Protein AF-A0A8H8M3X9-F1 (afdb_monomer)

Nearest PDB structures (foldseek):
  4wzr-assembly1_A  TM=5.592E-01  e=2.495E-07  Homo sapiens
  4wzw-assembly1_A  TM=5.600E-01  e=4.815E-07  Homo sapiens
  4wzr-assembly2_B  TM=5.381E-01  e=5.257E-07  Homo sapiens

Sequence (227 aa):
MCADEEAQLVLFTIFDVVDDTKLVGKSLVTDITALAPKFARTLARRVLLYLLTPRSPRHFTPALLRNIAQTDFAQGTTSKKDVDIRRSELRGVASPGMIKAVEDDAEGLVRDRGGSMFVGEVMLFADGVTLIQGGHFNQQTKQIERVEGAPKNVTTAFMGAAGKDNLIAMAMGDEGFLVAEIVGRLKEEGNEAGLKEVKGWFGKDVRTKLKTEGKKGSAVLLERLGA

pLDDT: mean 86.13, std 11.25, range [53.34, 98.38]

Secondary structure (DSSP, 8-state):
-TTSHHHHHHHHHHHHH-S-HHHHIIIIIHHHHHTHHHHTTSTTHHHHHHHHSTT-TTTS-HHHHHHHHTTGGGBTTTB-S-HHHHHHHHHHHHHHHHHHHHHHTHHHHHHSTTHHHHHHHHHHH-S-THHHHTEEEETTTTEEEEPTT--TTHHHHHHHHHHHHHHHHHHHTTTHHHHHHHHHHHHHTT-HHHHHHHHHHS-HHHHHHHHHH--TTHHHHHHHHT-

Radius of gyration: 18.73 Å; Cα contacts (8 Å, |Δi|>4): 292; chains: 1; bounding box: 50×39×52 Å

Solvent-accessible surface area (backbone atoms only — not comparable to full-atom values): 12234 Å² total; per-residue (Å²): 86,64,79,36,79,72,46,35,52,57,52,54,49,48,67,72,44,54,64,61,45,68,58,45,28,66,74,43,38,47,63,55,22,73,41,26,69,66,26,29,62,45,79,23,26,58,60,60,44,41,49,56,52,60,88,39,74,90,82,41,53,75,69,56,48,53,60,63,53,70,60,55,78,39,57,77,68,82,15,72,60,55,67,67,59,48,44,51,57,39,20,51,54,32,17,61,37,44,50,48,33,40,72,77,39,45,69,68,26,58,72,30,86,46,14,29,55,46,50,55,46,47,75,73,52,39,56,54,53,32,72,49,60,33,20,50,76,37,82,89,79,72,42,67,52,66,47,90,84,49,68,93,53,44,48,59,53,47,48,68,71,57,35,64,69,51,50,51,50,35,28,44,31,79,44,4,49,48,53,22,32,38,51,48,40,29,59,75,72,66,36,60,66,59,42,53,52,56,50,63,65,55,39,71,69,55,50,52,45,33,73,77,66,29,39,5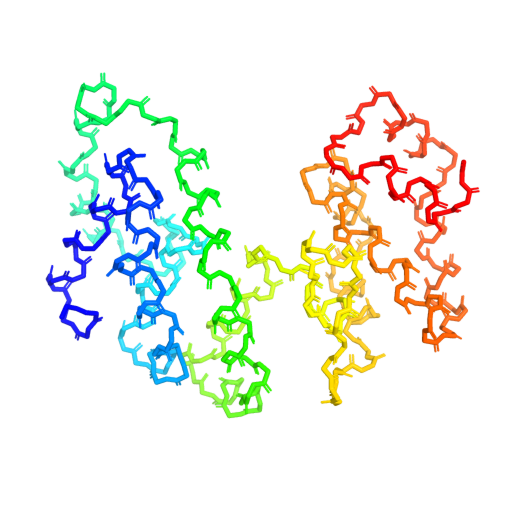3,35,19,70,58,24,36,55,62,72,72,104

Foldseek 3Di:
DLQDPVVVLVLLLCLQAPQPLVCCLVPPLLVLLLCLLVCQQHSSVLSLLCLFPNLPCVRAPPVRSVSSCVNVVSDPPVRDDDRVVSSVSSLQSNLVSLVVSCVVPVPVQCPRPRSVVSVVSSLPGRPPLCLLQQADQDPVVRDGDHDPPRDLCSLVVVCVVCDLPNLLVCCQDQNVQSSLSSLVSCVVSVVVVSNVVSLVSCDPVSLVCLVPRRDHNSVSSNVSSVD

Mean predicted aligned error: 10.77 Å

Structure (mmCIF, N/CA/C/O backbone):
data_AF-A0A8H8M3X9-F1
#
_entry.id   AF-A0A8H8M3X9-F1
#
loop_
_atom_site.group_PDB
_atom_site.id
_atom_site.type_symbol
_atom_site.label_atom_id
_atom_site.label_alt_id
_atom_site.label_comp_id
_atom_site.label_asym_id
_atom_site.label_entity_id
_atom_site.label_seq_id
_atom_site.pdbx_PDB_ins_code
_atom_site.Cartn_x
_atom_site.Cartn_y
_atom_site.Cartn_z
_atom_site.occupancy
_atom_site.B_iso_or_equiv
_atom_site.auth_seq_id
_atom_site.auth_comp_id
_atom_site.auth_asym_id
_atom_site.auth_atom_id
_atom_site.pdbx_PDB_model_num
ATOM 1 N N . MET A 1 1 ? 5.376 -0.413 -21.066 1.00 89.25 1 MET A N 1
ATOM 2 C CA . MET A 1 1 ? 6.101 -0.898 -19.871 1.00 89.25 1 MET A CA 1
ATOM 3 C C . MET A 1 1 ? 5.200 -1.723 -18.965 1.00 89.25 1 MET A C 1
ATOM 5 O O . MET A 1 1 ? 5.422 -2.914 -18.880 1.00 89.25 1 MET A O 1
ATOM 9 N N . CYS A 1 2 ? 4.142 -1.168 -18.361 1.00 95.12 2 CYS A N 1
ATOM 10 C CA . CYS A 1 2 ? 3.350 -1.913 -17.368 1.00 95.12 2 CYS A CA 1
ATOM 11 C C . CYS A 1 2 ? 2.682 -3.201 -17.879 1.00 95.12 2 CYS A C 1
ATOM 13 O O . CYS A 1 2 ? 2.456 -4.100 -17.086 1.00 95.12 2 CYS A O 1
ATOM 15 N N . ALA A 1 3 ? 2.349 -3.308 -19.166 1.00 93.06 3 ALA A N 1
ATOM 16 C CA . ALA A 1 3 ? 1.686 -4.488 -19.732 1.00 93.06 3 ALA A CA 1
ATOM 17 C C . ALA A 1 3 ? 2.648 -5.538 -20.326 1.00 93.06 3 ALA A C 1
ATOM 19 O O . ALA A 1 3 ? 2.177 -6.559 -20.815 1.00 93.06 3 ALA A O 1
ATOM 20 N N . ASP A 1 4 ? 3.958 -5.288 -20.299 1.00 96.62 4 ASP A N 1
ATOM 21 C CA . ASP A 1 4 ? 4.984 -6.138 -20.912 1.00 96.62 4 ASP A CA 1
ATOM 22 C C . ASP A 1 4 ? 5.855 -6.771 -19.817 1.00 96.62 4 ASP A C 1
ATOM 24 O O . ASP A 1 4 ? 6.343 -6.054 -18.946 1.00 96.62 4 ASP A O 1
ATOM 28 N N . GLU A 1 5 ? 6.003 -8.100 -19.815 1.00 92.38 5 GLU A N 1
ATOM 29 C CA . GLU A 1 5 ? 6.628 -8.832 -18.698 1.00 92.38 5 GLU A CA 1
ATOM 30 C C . GLU A 1 5 ? 8.085 -8.438 -18.449 1.00 92.38 5 GLU A C 1
ATOM 32 O O . GLU A 1 5 ? 8.479 -8.264 -17.296 1.00 92.38 5 GLU A O 1
ATOM 37 N N . GLU A 1 6 ? 8.864 -8.236 -19.507 1.00 93.06 6 GLU A N 1
ATOM 38 C CA . GLU A 1 6 ? 10.280 -7.890 -19.385 1.00 93.06 6 GLU A CA 1
ATOM 39 C C . GLU A 1 6 ? 10.445 -6.410 -19.032 1.00 93.06 6 GLU A C 1
ATOM 41 O O . GLU A 1 6 ? 11.239 -6.043 -18.165 1.00 93.06 6 GLU A O 1
ATOM 46 N N . ALA A 1 7 ? 9.629 -5.530 -19.617 1.00 96.00 7 ALA A N 1
ATOM 47 C CA . ALA A 1 7 ? 9.653 -4.112 -19.275 1.00 96.00 7 ALA A CA 1
ATOM 48 C C . ALA A 1 7 ? 9.175 -3.833 -17.838 1.00 96.00 7 ALA A C 1
ATOM 50 O O . ALA A 1 7 ? 9.537 -2.799 -17.269 1.00 96.00 7 ALA A O 1
ATOM 51 N N . GLN A 1 8 ? 8.381 -4.723 -17.232 1.00 97.19 8 GLN A N 1
ATOM 52 C CA . GLN A 1 8 ? 8.032 -4.635 -15.810 1.00 97.19 8 GLN A CA 1
ATOM 53 C C . GLN A 1 8 ? 9.266 -4.763 -14.907 1.00 97.19 8 GLN A C 1
ATOM 55 O O . GLN A 1 8 ? 9.316 -4.079 -13.887 1.00 97.19 8 GLN A O 1
ATOM 60 N N . LEU A 1 9 ? 10.279 -5.554 -15.285 1.00 96.62 9 LEU A N 1
ATOM 61 C CA . LEU A 1 9 ? 11.519 -5.680 -14.507 1.00 96.62 9 LEU A CA 1
ATOM 62 C C . LEU A 1 9 ? 12.224 -4.333 -14.353 1.00 96.62 9 LEU A C 1
ATOM 64 O O . LEU A 1 9 ? 12.674 -4.003 -13.261 1.00 96.62 9 LEU A O 1
ATOM 68 N N . VAL A 1 10 ? 12.232 -3.514 -15.409 1.00 96.94 10 VAL A N 1
ATOM 69 C CA . VAL A 1 10 ? 12.795 -2.157 -15.360 1.00 96.94 10 VAL A CA 1
ATOM 70 C C . VAL A 1 10 ? 12.066 -1.301 -14.322 1.00 96.94 10 VAL A C 1
ATOM 72 O O . VAL A 1 10 ? 12.707 -0.585 -13.555 1.00 96.94 10 VAL A O 1
ATOM 75 N N . LEU A 1 11 ? 10.734 -1.396 -14.255 1.00 97.94 11 LEU A N 1
ATOM 76 C CA . LEU A 1 11 ? 9.944 -0.675 -13.252 1.00 97.94 11 LEU A CA 1
ATOM 77 C C . LEU A 1 11 ? 10.246 -1.175 -11.835 1.00 97.94 11 LEU A C 1
ATOM 79 O O . LEU A 1 11 ? 10.442 -0.357 -10.940 1.00 97.94 11 LEU A O 1
ATOM 83 N N . PHE A 1 12 ? 10.335 -2.492 -11.630 1.00 97.94 12 PHE A N 1
ATOM 84 C CA . PHE A 1 12 ? 10.672 -3.072 -10.326 1.00 97.94 12 PHE A CA 1
ATOM 85 C C . PHE A 1 12 ? 12.058 -2.634 -9.855 1.00 97.94 12 PHE A C 1
ATOM 87 O O . PHE A 1 12 ? 12.200 -2.198 -8.715 1.00 97.94 12 PHE A O 1
ATOM 94 N N . THR A 1 13 ? 13.052 -2.649 -10.746 1.00 96.94 13 THR A N 1
ATOM 95 C CA . THR A 1 13 ? 14.390 -2.132 -10.449 1.00 96.94 13 THR A CA 1
ATOM 96 C C . THR A 1 13 ? 14.335 -0.658 -10.071 1.00 96.94 13 THR A C 1
ATOM 98 O O . THR A 1 13 ? 14.906 -0.290 -9.050 1.00 96.94 13 THR A O 1
ATOM 101 N N . ILE A 1 14 ? 13.621 0.188 -10.825 1.00 97.62 14 ILE A N 1
ATOM 102 C CA . ILE A 1 14 ? 13.472 1.614 -10.488 1.00 97.62 14 ILE A CA 1
ATOM 103 C C . ILE A 1 14 ? 12.904 1.783 -9.074 1.00 97.62 14 ILE A C 1
ATOM 105 O O . ILE A 1 14 ? 13.451 2.557 -8.288 1.00 97.62 14 ILE A O 1
ATOM 109 N N . PHE A 1 15 ? 11.848 1.040 -8.737 1.00 97.88 15 PHE A N 1
ATOM 110 C CA . PHE A 1 15 ? 11.232 1.093 -7.410 1.00 97.88 15 PHE A CA 1
ATOM 111 C C . PHE A 1 15 ? 12.161 0.598 -6.299 1.00 97.88 15 PHE A C 1
ATOM 113 O O . PHE A 1 15 ? 12.071 1.093 -5.178 1.00 97.88 15 PHE A O 1
ATOM 120 N N . ASP A 1 16 ? 13.063 -0.338 -6.596 1.00 96.50 16 ASP A N 1
ATOM 121 C CA . ASP A 1 16 ? 13.987 -0.895 -5.613 1.00 96.50 16 ASP A CA 1
ATOM 122 C C . ASP A 1 16 ? 15.255 -0.068 -5.415 1.00 96.50 16 ASP A C 1
ATOM 124 O O . ASP A 1 16 ? 15.783 -0.077 -4.305 1.00 96.50 16 ASP A O 1
ATOM 128 N N . VAL A 1 17 ? 15.763 0.620 -6.446 1.00 96.25 17 VAL A N 1
ATOM 129 C CA . VAL A 1 17 ? 17.124 1.192 -6.409 1.00 96.25 17 VAL A CA 1
ATOM 130 C C . VAL A 1 17 ? 17.184 2.716 -6.477 1.00 96.25 17 VAL A C 1
ATOM 132 O O . VAL A 1 17 ? 18.196 3.293 -6.078 1.00 96.25 17 VAL A O 1
ATOM 135 N N . VAL A 1 18 ? 16.143 3.405 -6.949 1.00 96.88 18 VAL A N 1
ATOM 136 C CA . VAL A 1 18 ? 16.194 4.869 -7.089 1.00 96.88 18 VAL A CA 1
ATOM 137 C C . VAL A 1 18 ? 15.901 5.549 -5.751 1.00 96.88 18 VAL A C 1
ATOM 139 O O . VAL A 1 18 ? 14.851 5.350 -5.144 1.00 96.88 18 VAL A O 1
ATOM 142 N N . ASP A 1 19 ? 16.835 6.379 -5.281 1.00 96.25 19 ASP A N 1
ATOM 143 C CA . ASP A 1 19 ? 16.700 7.090 -4.003 1.00 96.25 19 ASP A CA 1
ATOM 144 C C . ASP A 1 19 ? 15.759 8.303 -4.083 1.00 96.25 19 ASP A C 1
ATOM 146 O O . ASP A 1 19 ? 15.091 8.630 -3.097 1.00 96.25 19 ASP A O 1
ATOM 150 N N . ASP A 1 20 ? 15.667 8.961 -5.243 1.00 97.19 20 ASP A N 1
ATOM 151 C CA . ASP A 1 20 ? 14.741 10.078 -5.476 1.00 97.19 20 ASP A CA 1
ATOM 152 C C . ASP A 1 20 ? 13.314 9.576 -5.746 1.00 97.19 20 ASP A C 1
ATOM 154 O O . ASP A 1 20 ? 12.769 9.616 -6.850 1.00 97.19 20 ASP A O 1
ATOM 158 N N . THR A 1 21 ? 12.701 9.075 -4.682 1.00 96.94 21 THR A N 1
ATOM 159 C CA . THR A 1 21 ? 11.314 8.599 -4.642 1.00 96.94 21 THR A CA 1
ATOM 160 C C . THR A 1 21 ? 10.294 9.697 -4.915 1.00 96.94 21 THR A C 1
ATOM 162 O O . THR A 1 21 ? 9.195 9.390 -5.369 1.00 96.94 21 THR A O 1
ATOM 165 N N . LYS A 1 22 ? 10.627 10.975 -4.689 1.00 96.50 22 LYS A N 1
ATOM 166 C CA . LYS A 1 22 ? 9.739 12.096 -5.029 1.00 96.50 22 LYS A CA 1
ATOM 167 C C . LYS A 1 22 ? 9.635 12.246 -6.538 1.00 96.50 22 LYS A C 1
ATOM 169 O O . LYS A 1 22 ? 8.526 12.377 -7.058 1.00 96.50 22 LYS A O 1
ATOM 174 N N . LEU A 1 23 ? 10.771 12.190 -7.235 1.00 97.25 23 LEU A N 1
ATOM 175 C CA . LEU A 1 23 ? 10.793 12.196 -8.691 1.00 97.25 23 LEU A CA 1
ATOM 176 C C . LEU A 1 23 ? 10.066 10.970 -9.245 1.00 97.25 23 LEU A C 1
ATOM 178 O O . LEU A 1 23 ? 9.136 11.146 -10.024 1.00 97.25 23 LEU A O 1
ATOM 182 N N . VAL A 1 24 ? 10.422 9.760 -8.792 1.00 98.38 24 VAL A N 1
ATOM 183 C CA . VAL A 1 24 ? 9.777 8.500 -9.222 1.00 98.38 24 VAL A CA 1
ATOM 184 C C . VAL A 1 24 ? 8.269 8.523 -8.958 1.00 98.38 24 VAL A C 1
ATOM 186 O O . VAL A 1 24 ? 7.473 8.144 -9.817 1.00 98.38 24 VAL A O 1
ATOM 189 N N . GLY A 1 25 ? 7.861 9.007 -7.786 1.00 97.06 25 GLY A N 1
ATOM 190 C CA . GLY A 1 25 ? 6.462 9.150 -7.404 1.00 97.06 25 GLY A CA 1
ATOM 191 C C . GLY A 1 25 ? 5.682 10.041 -8.374 1.00 97.06 25 GLY A C 1
ATOM 192 O O . GLY A 1 25 ? 4.610 9.673 -8.863 1.00 97.06 25 GLY A O 1
ATOM 193 N N . LYS A 1 26 ? 6.251 11.205 -8.696 1.00 95.31 26 LYS A N 1
ATOM 194 C CA . LYS A 1 26 ? 5.627 12.186 -9.586 1.00 95.31 26 LYS A CA 1
ATOM 195 C C . LYS A 1 26 ? 5.615 11.745 -11.051 1.00 95.31 26 LYS A C 1
ATOM 197 O O . LYS A 1 26 ? 4.619 11.980 -11.721 1.00 95.31 26 LYS A O 1
ATOM 202 N N . SER A 1 27 ? 6.703 11.161 -11.553 1.00 95.62 27 SER A N 1
ATOM 203 C CA . SER A 1 27 ? 6.878 10.885 -12.988 1.00 95.62 27 SER A CA 1
ATOM 204 C C . SER A 1 27 ? 6.399 9.508 -13.435 1.00 95.62 27 SER A C 1
ATOM 206 O O . SER A 1 27 ? 6.186 9.313 -14.626 1.00 95.62 27 SER A O 1
ATOM 208 N N . LEU A 1 28 ? 6.276 8.547 -12.515 1.00 97.81 28 LEU A N 1
ATOM 209 C CA . LEU A 1 28 ? 5.902 7.172 -12.848 1.00 97.81 28 LEU A CA 1
ATOM 210 C C . LEU A 1 28 ? 4.710 6.698 -12.025 1.00 97.81 28 LEU A C 1
ATOM 212 O O . LEU A 1 28 ? 3.716 6.253 -12.591 1.00 97.81 28 LEU A O 1
ATOM 216 N N . VAL A 1 29 ? 4.790 6.779 -10.693 1.00 98.19 29 VAL A N 1
ATOM 217 C CA . VAL A 1 29 ? 3.781 6.150 -9.822 1.00 98.19 29 VAL A CA 1
ATOM 218 C C . VAL A 1 29 ? 2.401 6.767 -10.033 1.00 98.19 29 VAL A C 1
ATOM 220 O O . VAL A 1 29 ? 1.437 6.022 -10.180 1.00 98.19 29 VAL A O 1
ATOM 223 N N . THR A 1 30 ? 2.310 8.096 -10.117 1.00 95.88 30 THR A N 1
ATOM 224 C CA . THR A 1 30 ? 1.040 8.805 -10.366 1.00 95.88 30 THR A CA 1
ATOM 225 C C . THR A 1 30 ? 0.366 8.342 -11.664 1.00 95.88 30 THR A C 1
ATOM 227 O O . THR A 1 30 ? -0.822 8.020 -11.666 1.00 95.88 30 THR A O 1
ATOM 230 N N . ASP A 1 31 ? 1.126 8.231 -12.755 1.00 96.88 31 ASP A N 1
ATOM 231 C CA . ASP A 1 31 ? 0.598 7.815 -14.060 1.00 96.88 31 ASP A CA 1
ATOM 232 C C . ASP A 1 31 ? 0.199 6.332 -14.067 1.00 96.88 31 ASP A C 1
ATOM 234 O O . ASP A 1 31 ? -0.811 5.942 -14.658 1.00 96.88 31 ASP A O 1
ATOM 238 N N . ILE A 1 32 ? 0.971 5.489 -13.373 1.00 97.88 32 ILE A N 1
ATOM 239 C CA . ILE A 1 32 ? 0.672 4.062 -13.219 1.00 97.88 32 ILE A CA 1
ATOM 240 C C . ILE A 1 32 ? -0.642 3.868 -12.457 1.00 97.88 32 ILE A C 1
ATOM 242 O O . ILE A 1 32 ? -1.473 3.058 -12.877 1.00 97.88 32 ILE A O 1
ATOM 246 N N . THR A 1 33 ? -0.847 4.583 -11.349 1.00 96.31 33 THR A N 1
ATOM 247 C CA . THR A 1 33 ? -2.035 4.400 -10.503 1.00 96.31 33 THR A CA 1
ATOM 248 C C . THR A 1 33 ? -3.278 5.071 -11.065 1.00 96.31 33 THR A C 1
ATOM 250 O O . THR A 1 33 ? -4.370 4.549 -10.856 1.00 96.31 33 THR A O 1
AT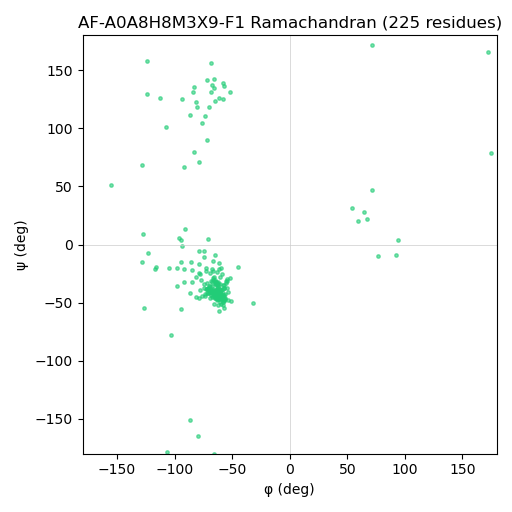OM 253 N N . ALA A 1 34 ? -3.142 6.112 -11.891 1.00 95.38 34 ALA A N 1
ATOM 254 C CA . ALA A 1 34 ? -4.247 6.636 -12.696 1.00 95.38 34 ALA A CA 1
ATOM 255 C C . ALA A 1 34 ? -4.843 5.579 -13.652 1.00 95.38 34 ALA A C 1
ATOM 257 O O . ALA A 1 34 ? -6.018 5.642 -14.009 1.00 95.38 34 ALA A O 1
ATOM 258 N N . LEU A 1 35 ? -4.053 4.570 -14.041 1.00 96.25 35 LEU A N 1
ATOM 259 C CA . LEU A 1 35 ? -4.480 3.454 -14.891 1.00 96.25 35 LEU A CA 1
ATOM 260 C C . LEU A 1 35 ? -4.886 2.200 -14.098 1.00 96.25 35 LEU A C 1
ATOM 262 O O . LEU A 1 35 ? -5.190 1.165 -14.705 1.00 96.25 35 LEU A O 1
ATOM 266 N N . ALA A 1 36 ? -4.934 2.269 -12.764 1.00 95.12 36 ALA A N 1
ATOM 267 C CA . ALA A 1 36 ? -5.273 1.137 -11.904 1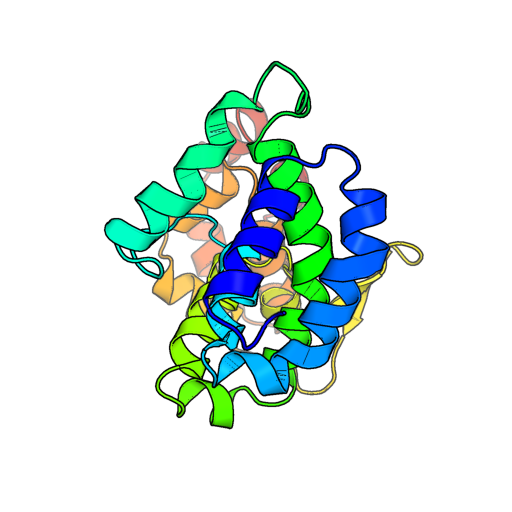.00 95.12 36 ALA A CA 1
ATOM 268 C C . ALA A 1 36 ? -6.605 0.441 -12.260 1.00 95.12 36 ALA A C 1
ATOM 270 O O . ALA A 1 36 ? -6.586 -0.792 -12.323 1.00 95.12 36 ALA A O 1
ATOM 271 N N . PRO A 1 37 ? -7.712 1.140 -12.613 1.00 89.81 37 PRO A N 1
ATOM 272 C CA . PRO A 1 37 ? -8.971 0.475 -12.982 1.00 89.81 37 PRO A CA 1
ATOM 273 C C . PRO A 1 37 ? -8.823 -0.502 -14.161 1.00 89.81 37 PRO A C 1
ATOM 275 O O . PRO A 1 37 ? -9.446 -1.568 -14.205 1.00 89.81 37 PRO A O 1
ATOM 278 N N . LYS A 1 38 ? -7.941 -0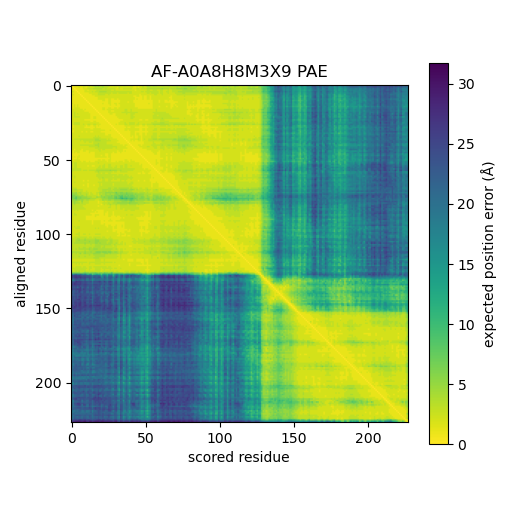.166 -15.111 1.00 92.69 38 LYS A N 1
ATOM 279 C CA . LYS A 1 38 ? -7.608 -1.010 -16.264 1.00 92.69 38 LYS A CA 1
ATOM 280 C C . LYS A 1 38 ? -6.593 -2.088 -15.892 1.00 92.69 38 LYS A C 1
ATOM 282 O O . LYS A 1 38 ? -6.732 -3.247 -16.282 1.00 92.69 38 LYS A O 1
ATOM 287 N N . PHE A 1 39 ? -5.543 -1.717 -15.167 1.00 96.38 39 PHE A N 1
ATOM 288 C CA . PHE A 1 39 ? -4.422 -2.610 -14.883 1.00 96.38 39 PHE A CA 1
ATOM 289 C C . PHE A 1 39 ? -4.771 -3.715 -13.893 1.00 96.38 39 PHE A C 1
ATOM 291 O O . PHE A 1 39 ? -4.292 -4.834 -14.082 1.00 96.38 39 PHE A O 1
ATOM 298 N N . ALA A 1 40 ? -5.655 -3.450 -12.929 1.00 95.62 40 ALA A N 1
ATOM 299 C CA . ALA A 1 40 ? -6.058 -4.383 -11.879 1.00 95.62 40 ALA A CA 1
ATOM 300 C C . ALA A 1 40 ? -6.523 -5.752 -12.400 1.00 95.62 40 ALA A C 1
ATOM 302 O O . ALA A 1 40 ? -6.328 -6.754 -11.717 1.00 95.62 40 ALA A O 1
ATOM 303 N N . ARG A 1 41 ? -7.071 -5.818 -13.622 1.00 94.00 41 ARG A N 1
ATOM 304 C CA . ARG A 1 41 ? -7.599 -7.043 -14.258 1.00 94.00 41 ARG A CA 1
ATOM 305 C C . ARG A 1 41 ? -6.603 -7.760 -15.163 1.00 94.00 41 ARG A C 1
ATOM 307 O O . ARG A 1 41 ? -6.761 -8.938 -15.459 1.00 94.00 41 ARG A O 1
ATOM 314 N N . THR A 1 42 ? -5.515 -7.101 -15.538 1.00 95.25 42 THR A N 1
ATOM 315 C CA . THR A 1 42 ? -4.549 -7.620 -16.517 1.00 95.25 42 THR A CA 1
ATOM 316 C C . THR A 1 42 ? -3.244 -8.064 -15.858 1.00 95.25 42 THR A C 1
ATOM 318 O O . THR A 1 42 ? -3.062 -7.959 -14.647 1.00 95.25 42 THR A O 1
ATOM 321 N N . LEU A 1 43 ? -2.290 -8.525 -16.664 1.00 92.56 43 LEU A N 1
ATOM 322 C CA . LEU A 1 43 ? -0.913 -8.766 -16.232 1.00 92.56 43 LEU A CA 1
ATOM 323 C C . LEU A 1 43 ? -0.263 -7.530 -15.577 1.00 92.56 43 LEU A C 1
ATOM 325 O O . LEU A 1 43 ? 0.548 -7.669 -14.660 1.00 92.56 43 LEU A O 1
ATOM 329 N N . ALA A 1 44 ? -0.656 -6.323 -16.003 1.00 96.69 44 ALA A N 1
ATOM 330 C CA . ALA A 1 44 ? -0.134 -5.068 -15.469 1.00 96.69 44 ALA A CA 1
ATOM 331 C C . ALA A 1 44 ? -0.420 -4.870 -13.974 1.00 96.69 44 ALA A C 1
ATOM 333 O O . ALA A 1 44 ? 0.271 -4.079 -13.328 1.00 96.69 44 ALA A O 1
ATOM 334 N N . ARG A 1 45 ? -1.358 -5.635 -13.387 1.00 96.38 45 ARG A N 1
ATOM 335 C CA . ARG A 1 45 ? -1.594 -5.638 -11.937 1.00 96.38 45 ARG A CA 1
ATOM 336 C C . ARG A 1 45 ? -0.317 -5.929 -11.150 1.00 96.38 45 ARG A C 1
ATOM 338 O O . ARG A 1 45 ? -0.183 -5.410 -10.053 1.00 96.38 45 ARG A O 1
ATOM 345 N N . ARG A 1 46 ? 0.635 -6.702 -11.695 1.00 96.56 46 ARG A N 1
ATOM 346 C CA . ARG A 1 46 ? 1.922 -6.985 -11.032 1.00 96.56 46 ARG A CA 1
ATOM 347 C C . ARG A 1 46 ? 2.663 -5.704 -10.638 1.00 96.56 46 ARG A C 1
ATOM 349 O O . ARG A 1 46 ? 3.233 -5.660 -9.558 1.00 96.56 46 ARG A O 1
ATOM 356 N N . VAL A 1 47 ? 2.596 -4.654 -11.461 1.00 98.19 47 VAL A N 1
ATOM 357 C CA . VAL A 1 47 ? 3.200 -3.343 -11.158 1.00 98.19 47 VAL A CA 1
ATOM 358 C C . VAL A 1 47 ? 2.495 -2.657 -9.996 1.00 98.19 47 VAL A C 1
ATOM 360 O O . VAL A 1 47 ? 3.161 -2.130 -9.110 1.00 98.19 47 VAL A O 1
ATOM 363 N N . LEU A 1 48 ? 1.161 -2.720 -9.958 1.00 97.81 48 LEU A N 1
ATOM 364 C CA . LEU A 1 48 ? 0.382 -2.191 -8.839 1.00 97.81 48 LEU A CA 1
ATOM 365 C C . LEU A 1 48 ? 0.713 -2.942 -7.541 1.00 97.81 48 LEU A C 1
ATOM 367 O O . LEU A 1 48 ? 1.000 -2.329 -6.519 1.00 97.81 48 LEU A O 1
ATOM 371 N N . LEU A 1 49 ? 0.742 -4.274 -7.601 1.00 96.50 49 LEU A N 1
ATOM 372 C CA . LEU A 1 49 ? 1.061 -5.122 -6.454 1.00 96.50 49 LEU A CA 1
ATOM 373 C C . LEU A 1 49 ? 2.493 -4.916 -5.964 1.00 96.50 49 LEU A C 1
ATOM 375 O O . LEU A 1 49 ? 2.724 -4.959 -4.763 1.00 96.50 49 LEU A O 1
ATOM 379 N N . TYR A 1 50 ? 3.448 -4.633 -6.852 1.00 98.19 50 TYR A N 1
ATOM 380 C CA . TYR A 1 50 ? 4.826 -4.362 -6.445 1.00 98.19 50 TYR A CA 1
ATOM 381 C C . TYR A 1 50 ? 4.957 -3.092 -5.593 1.00 98.19 50 TYR A C 1
ATOM 383 O O . TYR A 1 50 ? 5.797 -3.040 -4.702 1.00 98.19 50 TYR A O 1
ATOM 391 N N . LEU A 1 51 ? 4.119 -2.079 -5.834 1.00 97.69 51 LEU A N 1
ATOM 392 C CA . LEU A 1 51 ? 4.100 -0.846 -5.037 1.00 97.69 51 LEU A CA 1
ATOM 393 C C . LEU A 1 51 ? 3.488 -1.051 -3.636 1.00 97.69 51 LEU A C 1
ATOM 395 O O . LEU A 1 51 ? 3.791 -0.281 -2.728 1.00 97.69 51 LEU A O 1
ATOM 399 N N . LEU A 1 52 ? 2.653 -2.082 -3.451 1.00 92.25 52 LEU A N 1
ATOM 400 C CA . LEU A 1 52 ? 2.020 -2.421 -2.170 1.00 92.25 52 LEU A CA 1
ATOM 401 C C . LEU A 1 52 ? 2.828 -3.468 -1.390 1.00 92.25 52 LEU A C 1
ATOM 403 O O . LEU A 1 52 ? 3.227 -3.238 -0.250 1.00 92.25 52 LEU A O 1
ATOM 407 N N . THR A 1 53 ? 3.097 -4.611 -2.023 1.00 90.44 53 THR A N 1
ATOM 408 C CA . THR A 1 53 ? 3.779 -5.778 -1.452 1.00 90.44 53 THR A CA 1
ATOM 409 C C . THR A 1 53 ? 4.941 -6.235 -2.348 1.00 90.44 53 THR A C 1
ATOM 411 O O . THR A 1 53 ? 4.897 -7.314 -2.959 1.00 90.44 53 THR A O 1
ATOM 414 N N . PRO A 1 54 ? 6.019 -5.428 -2.440 1.00 94.69 54 PRO A N 1
ATOM 415 C CA . PRO A 1 54 ? 7.160 -5.719 -3.304 1.00 94.69 54 PRO A CA 1
ATOM 416 C C . PRO A 1 54 ? 7.764 -7.083 -2.977 1.00 94.69 54 PRO A C 1
ATOM 418 O O . PRO A 1 54 ? 7.957 -7.436 -1.813 1.00 94.69 54 PRO A O 1
ATOM 421 N N . ARG A 1 55 ? 8.086 -7.848 -4.026 1.00 94.38 55 ARG A N 1
ATOM 422 C CA . ARG A 1 55 ? 8.742 -9.168 -3.944 1.00 94.38 55 ARG A CA 1
ATOM 423 C C . ARG A 1 55 ? 7.980 -10.232 -3.137 1.00 94.38 55 ARG A C 1
ATOM 425 O O . ARG A 1 55 ? 8.565 -11.235 -2.733 1.00 94.38 55 ARG A O 1
ATOM 432 N N . SER A 1 56 ? 6.673 -10.063 -2.932 1.00 90.81 56 SER A N 1
ATOM 433 C CA . SER A 1 56 ? 5.850 -11.071 -2.261 1.00 90.81 56 SER A CA 1
ATOM 434 C C . SER A 1 56 ? 5.770 -12.370 -3.084 1.00 90.81 56 SER A C 1
ATOM 436 O O . SER A 1 56 ? 5.279 -12.345 -4.217 1.00 90.81 56 SER A O 1
ATOM 438 N N . PRO A 1 57 ? 6.148 -13.539 -2.532 1.00 87.06 57 PRO A N 1
ATOM 439 C CA . PRO A 1 57 ? 6.051 -14.817 -3.245 1.00 87.06 57 PRO A CA 1
ATOM 440 C C . PRO A 1 57 ? 4.600 -15.223 -3.549 1.00 87.06 57 PRO A C 1
ATOM 442 O O . PRO A 1 57 ? 4.368 -16.159 -4.309 1.00 87.06 57 PRO A O 1
ATOM 445 N N . ARG A 1 58 ? 3.614 -14.507 -2.985 1.00 87.31 58 ARG A N 1
ATOM 446 C CA . ARG A 1 58 ? 2.193 -14.650 -3.329 1.00 87.31 58 ARG A CA 1
ATOM 447 C C . ARG A 1 58 ? 1.891 -14.203 -4.762 1.00 87.31 58 ARG A C 1
ATOM 449 O O . ARG A 1 58 ? 0.987 -14.751 -5.384 1.00 87.31 58 ARG A O 1
ATOM 456 N N . HIS A 1 59 ? 2.653 -13.237 -5.280 1.00 90.69 59 HIS A N 1
ATOM 457 C CA . HIS A 1 59 ? 2.366 -12.558 -6.553 1.00 90.69 59 HIS A CA 1
ATOM 458 C C . HIS A 1 59 ? 3.449 -12.770 -7.610 1.00 90.69 59 HIS A C 1
ATOM 460 O O . HIS A 1 59 ? 3.187 -12.621 -8.806 1.00 90.69 59 HIS A O 1
ATOM 466 N N . PHE A 1 60 ? 4.659 -13.135 -7.181 1.00 94.44 60 PHE A N 1
ATOM 467 C CA . PHE A 1 60 ? 5.833 -13.265 -8.038 1.00 94.44 60 PHE A CA 1
ATOM 468 C C . PHE A 1 60 ? 6.432 -14.668 -7.914 1.00 94.44 60 PHE A C 1
ATOM 470 O O . PHE A 1 60 ? 6.680 -15.161 -6.815 1.00 94.44 60 PHE A O 1
ATOM 477 N N . THR A 1 61 ? 6.673 -15.324 -9.053 1.00 94.81 61 THR A N 1
ATOM 478 C CA . THR A 1 61 ? 7.239 -16.679 -9.070 1.00 94.81 61 THR A CA 1
ATOM 479 C C . THR A 1 61 ? 8.694 -16.670 -8.588 1.00 94.81 61 THR A C 1
ATOM 481 O O . THR A 1 61 ? 9.389 -15.664 -8.752 1.00 94.81 61 THR A O 1
ATOM 484 N N . PRO A 1 62 ? 9.226 -17.797 -8.081 1.00 96.69 62 PRO A N 1
ATOM 485 C CA . PRO A 1 62 ? 10.630 -17.878 -7.679 1.00 96.69 62 PRO A CA 1
ATOM 486 C C . PRO A 1 62 ? 11.619 -17.505 -8.792 1.00 96.69 62 PRO A C 1
ATOM 488 O O . PRO A 1 62 ? 12.675 -16.949 -8.512 1.00 96.69 62 PRO A O 1
ATOM 491 N N . ALA A 1 63 ? 11.290 -17.794 -10.057 1.00 96.44 63 ALA A N 1
ATOM 492 C CA . ALA A 1 63 ? 12.116 -17.398 -11.197 1.00 96.44 63 ALA A CA 1
ATOM 493 C C . ALA A 1 63 ? 12.136 -15.877 -11.388 1.00 96.44 63 ALA A C 1
ATOM 495 O O . ALA A 1 63 ? 13.208 -15.294 -11.527 1.00 96.44 63 ALA A O 1
ATOM 496 N N . LEU A 1 64 ? 10.971 -15.233 -11.310 1.00 95.56 64 LEU A N 1
ATOM 497 C CA . LEU A 1 64 ? 10.862 -13.784 -11.432 1.00 95.56 64 LEU A CA 1
ATOM 498 C C . LEU A 1 64 ? 11.552 -13.063 -10.267 1.00 95.56 64 LEU A C 1
ATOM 500 O O . LEU A 1 64 ? 12.266 -12.089 -10.480 1.00 95.56 64 LEU A O 1
ATOM 504 N N . LEU A 1 65 ? 11.413 -13.581 -9.044 1.00 97.19 65 LEU A N 1
ATOM 505 C CA . LEU A 1 65 ? 12.107 -13.050 -7.870 1.00 97.19 65 LEU A CA 1
ATOM 506 C C . LEU A 1 65 ? 13.632 -13.129 -8.007 1.00 97.19 65 LEU A C 1
ATOM 508 O O . LEU A 1 65 ? 14.318 -12.191 -7.614 1.00 97.19 65 LEU A O 1
ATOM 512 N N . ARG A 1 66 ? 14.167 -14.204 -8.604 1.00 97.19 66 ARG A N 1
ATOM 513 C CA . ARG A 1 66 ? 15.603 -14.293 -8.911 1.00 97.19 66 ARG A CA 1
ATOM 514 C C . ARG A 1 66 ? 16.045 -13.222 -9.901 1.00 97.19 66 ARG A C 1
ATOM 516 O O . ARG A 1 66 ? 17.100 -12.643 -9.684 1.00 97.19 66 ARG A O 1
ATOM 523 N N . ASN A 1 67 ? 15.252 -12.943 -10.937 1.00 95.94 67 ASN A N 1
ATOM 524 C CA . ASN A 1 67 ? 15.565 -11.881 -11.900 1.00 95.94 67 ASN A CA 1
ATOM 525 C C . ASN A 1 67 ? 15.567 -10.505 -11.224 1.00 95.94 67 ASN A C 1
ATOM 527 O O . ASN A 1 67 ? 16.510 -9.742 -11.389 1.00 95.94 67 ASN A O 1
ATOM 531 N N . ILE A 1 68 ? 14.560 -10.217 -10.397 1.00 96.00 68 ILE A N 1
ATOM 532 C CA . ILE A 1 68 ? 14.473 -8.958 -9.641 1.00 96.00 68 ILE A CA 1
ATOM 533 C C . ILE A 1 68 ? 15.677 -8.794 -8.693 1.00 96.00 68 ILE A C 1
ATOM 535 O O . ILE A 1 68 ? 16.256 -7.713 -8.600 1.00 96.00 68 ILE A O 1
ATOM 539 N N . ALA A 1 69 ? 16.100 -9.871 -8.025 1.00 96.19 69 ALA A N 1
ATOM 540 C CA . ALA A 1 69 ? 17.229 -9.846 -7.095 1.00 96.19 69 ALA A CA 1
ATOM 541 C C . ALA A 1 69 ? 18.589 -9.586 -7.770 1.00 96.19 69 ALA A C 1
ATOM 543 O O . ALA A 1 69 ? 19.555 -9.241 -7.090 1.00 96.19 69 ALA A O 1
ATOM 544 N N . GLN A 1 70 ? 18.692 -9.701 -9.101 1.00 95.06 70 GLN A N 1
ATOM 545 C CA . GLN A 1 70 ? 19.945 -9.425 -9.814 1.00 95.06 70 GLN A CA 1
ATOM 546 C C . GLN A 1 70 ? 20.418 -7.981 -9.644 1.00 95.06 70 GLN A C 1
ATOM 548 O O . GLN A 1 70 ? 21.602 -7.728 -9.823 1.00 95.06 70 GLN A O 1
ATOM 553 N N . THR A 1 71 ? 19.535 -7.045 -9.282 1.00 93.19 71 THR A N 1
ATOM 554 C CA . THR A 1 71 ? 19.898 -5.637 -9.060 1.00 93.19 71 THR A CA 1
ATOM 555 C C . THR A 1 71 ? 20.204 -5.290 -7.601 1.00 93.19 71 THR A C 1
ATOM 557 O O . THR A 1 71 ? 20.495 -4.135 -7.297 1.00 93.19 71 THR A O 1
ATOM 560 N N . ASP A 1 72 ? 20.198 -6.268 -6.689 1.00 93.62 72 ASP A N 1
ATOM 561 C CA . ASP A 1 72 ? 20.399 -6.021 -5.252 1.00 93.62 72 ASP A CA 1
ATOM 562 C C . ASP A 1 72 ? 21.815 -5.542 -4.912 1.00 93.62 72 ASP A C 1
ATOM 564 O O . ASP A 1 72 ? 22.002 -4.852 -3.915 1.00 93.62 72 ASP A O 1
ATOM 568 N N . PHE A 1 73 ? 22.803 -5.803 -5.777 1.00 91.81 73 PHE A N 1
ATOM 569 C CA . PHE A 1 73 ? 24.169 -5.282 -5.617 1.00 91.81 73 PHE A CA 1
ATOM 570 C C . PHE A 1 73 ? 24.237 -3.741 -5.590 1.00 91.81 73 PHE A C 1
ATOM 572 O O . PHE A 1 73 ? 25.222 -3.170 -5.118 1.00 91.81 73 PHE A O 1
ATOM 579 N N . ALA A 1 74 ? 23.214 -3.055 -6.114 1.00 91.50 74 ALA A N 1
ATOM 580 C CA . ALA A 1 74 ? 23.131 -1.599 -6.096 1.00 91.50 74 ALA A CA 1
ATOM 581 C C . ALA A 1 74 ? 22.815 -1.044 -4.693 1.00 91.50 74 ALA A C 1
ATOM 583 O O . ALA A 1 74 ? 23.080 0.131 -4.422 1.00 91.50 74 ALA A O 1
ATOM 584 N N . GLN A 1 75 ? 22.256 -1.864 -3.795 1.00 88.75 75 GLN A N 1
ATOM 585 C CA . GLN A 1 75 ? 21.930 -1.463 -2.426 1.00 88.75 75 GLN A CA 1
ATOM 586 C C . GLN A 1 75 ? 23.208 -1.224 -1.616 1.00 88.75 75 GLN A C 1
ATOM 588 O O . GLN A 1 75 ? 24.142 -2.021 -1.636 1.00 88.75 75 GLN A O 1
ATOM 593 N N . GLY A 1 76 ? 23.272 -0.090 -0.921 1.00 85.88 76 GLY A N 1
ATOM 594 C CA . GLY A 1 76 ? 24.443 0.334 -0.152 1.00 85.88 76 GLY A CA 1
ATOM 595 C C . GLY A 1 76 ? 25.596 0.896 -0.993 1.00 85.88 76 GLY A C 1
ATOM 596 O O . GLY A 1 76 ? 26.519 1.479 -0.427 1.00 85.88 76 GLY A O 1
ATOM 597 N N . THR A 1 77 ? 25.546 0.783 -2.325 1.00 91.19 77 THR A N 1
ATOM 598 C CA . THR A 1 77 ? 26.557 1.343 -3.235 1.00 91.19 77 THR A CA 1
ATOM 599 C C . THR A 1 77 ? 26.042 2.626 -3.890 1.00 91.19 77 THR A C 1
ATOM 601 O O . THR A 1 77 ? 26.373 3.736 -3.461 1.00 91.19 77 THR A O 1
ATOM 604 N N . THR A 1 78 ? 25.189 2.489 -4.903 1.00 92.19 78 THR A N 1
ATOM 605 C CA . THR A 1 78 ? 24.558 3.602 -5.627 1.00 92.19 78 THR A CA 1
ATOM 606 C C . THR A 1 78 ? 23.143 3.899 -5.138 1.00 92.19 78 THR A C 1
ATOM 608 O O . THR A 1 78 ? 22.659 5.004 -5.354 1.00 92.19 78 THR A O 1
ATOM 611 N N . SER A 1 79 ? 22.503 2.942 -4.465 1.00 95.00 79 SER A N 1
ATOM 612 C CA . SER A 1 79 ? 21.197 3.070 -3.819 1.00 95.00 79 SER A CA 1
ATOM 613 C C . SER A 1 79 ? 21.386 3.114 -2.304 1.00 95.00 79 SER A C 1
ATOM 615 O O . SER A 1 79 ? 21.666 2.095 -1.671 1.00 95.00 79 SER A O 1
ATOM 617 N N . LYS A 1 80 ? 21.328 4.310 -1.720 1.00 95.12 80 LYS A N 1
ATOM 618 C CA . LYS A 1 80 ? 21.740 4.579 -0.332 1.00 95.12 80 LYS A CA 1
ATOM 619 C C . LYS A 1 80 ? 20.567 4.761 0.618 1.00 95.12 80 LYS A C 1
ATOM 621 O O . LYS A 1 80 ? 20.755 4.651 1.828 1.00 95.12 80 LYS A O 1
ATOM 626 N N . LYS A 1 81 ? 19.376 5.075 0.102 1.00 93.19 81 LYS A N 1
ATOM 627 C CA . LYS A 1 81 ? 18.172 5.175 0.929 1.00 93.19 81 LYS A CA 1
ATOM 628 C C . LYS A 1 81 ? 17.818 3.793 1.485 1.00 93.19 81 LYS A C 1
ATOM 630 O O . LYS A 1 81 ? 17.959 2.781 0.795 1.00 93.19 81 LYS A O 1
ATOM 635 N N . ASP A 1 82 ? 17.354 3.767 2.730 1.00 91.81 82 ASP A N 1
ATOM 636 C CA . ASP A 1 82 ? 16.842 2.548 3.348 1.00 91.81 82 ASP A CA 1
ATOM 637 C C . ASP A 1 82 ? 15.683 1.960 2.524 1.00 91.81 82 ASP A C 1
ATOM 639 O O . ASP A 1 82 ? 14.839 2.690 1.990 1.00 91.81 82 ASP A O 1
ATOM 643 N N . VAL A 1 83 ? 15.667 0.634 2.391 1.00 90.19 83 VAL A N 1
ATOM 644 C CA . VAL A 1 83 ? 14.720 -0.075 1.523 1.00 90.19 83 VAL A CA 1
ATOM 645 C C . VAL A 1 83 ? 13.283 0.116 2.002 1.00 90.19 83 VAL A C 1
ATOM 647 O O . VAL A 1 83 ? 12.394 0.348 1.180 1.00 90.19 83 VAL A O 1
ATOM 650 N N . ASP A 1 84 ? 13.040 0.061 3.308 1.00 85.06 84 ASP A N 1
ATOM 651 C CA . ASP A 1 84 ? 11.691 0.171 3.856 1.00 85.06 84 ASP A CA 1
ATOM 652 C C . ASP A 1 84 ? 11.190 1.616 3.804 1.00 85.06 84 ASP A C 1
ATOM 654 O O . ASP A 1 84 ? 10.022 1.846 3.472 1.00 85.06 84 ASP A O 1
ATOM 658 N N . ILE A 1 85 ? 12.082 2.598 3.984 1.00 84.88 85 ILE A N 1
ATOM 659 C CA . ILE A 1 85 ? 11.764 4.013 3.729 1.00 84.88 85 ILE A CA 1
ATOM 660 C C . ILE A 1 85 ? 11.377 4.222 2.261 1.00 84.88 85 ILE A C 1
ATOM 662 O O . ILE A 1 85 ? 10.329 4.810 1.987 1.00 84.88 85 ILE A O 1
ATOM 666 N N . ARG A 1 86 ? 12.172 3.715 1.305 1.00 94.25 86 ARG A N 1
ATOM 667 C CA . ARG A 1 86 ? 11.874 3.837 -0.135 1.00 94.25 86 ARG A CA 1
ATOM 668 C C . ARG A 1 86 ? 10.500 3.250 -0.462 1.00 94.25 86 ARG A C 1
ATOM 670 O O . ARG A 1 86 ? 9.690 3.896 -1.127 1.00 94.25 86 ARG A O 1
ATOM 677 N N . ARG A 1 87 ? 10.220 2.046 0.043 1.00 92.19 87 ARG A N 1
ATOM 678 C CA . ARG A 1 87 ? 8.940 1.350 -0.148 1.00 92.19 87 ARG A CA 1
ATOM 679 C C . ARG A 1 87 ? 7.769 2.128 0.434 1.00 92.19 87 ARG A C 1
ATOM 681 O O . ARG A 1 87 ? 6.761 2.268 -0.248 1.00 92.19 87 ARG A O 1
ATOM 688 N N . SER A 1 88 ? 7.894 2.635 1.659 1.00 83.44 88 SER A N 1
ATOM 689 C CA . SER A 1 88 ? 6.835 3.420 2.301 1.00 83.44 88 SER A CA 1
ATOM 690 C C . SER A 1 88 ? 6.548 4.718 1.543 1.00 83.44 88 SER A C 1
ATOM 692 O O . SER A 1 88 ? 5.388 5.044 1.316 1.00 83.44 88 SER A O 1
ATOM 694 N N . GLU A 1 89 ? 7.574 5.429 1.073 1.00 88.38 89 GLU A N 1
ATOM 695 C CA . GLU A 1 89 ? 7.373 6.660 0.301 1.00 88.38 89 GLU A CA 1
ATOM 696 C C . GLU A 1 89 ? 6.656 6.399 -1.033 1.00 88.38 89 GLU A C 1
ATOM 698 O O . GLU A 1 89 ? 5.714 7.115 -1.375 1.00 88.38 89 GLU A O 1
ATOM 703 N N . LEU A 1 90 ? 7.058 5.363 -1.779 1.00 96.75 90 LEU A N 1
ATOM 704 C CA . LEU A 1 90 ? 6.405 5.004 -3.044 1.00 96.75 90 LEU A CA 1
ATOM 705 C C . LEU A 1 90 ? 4.972 4.504 -2.826 1.00 96.75 90 LEU A C 1
ATOM 707 O O . LEU A 1 90 ? 4.074 4.867 -3.590 1.00 96.75 90 LEU A O 1
ATOM 711 N N . ARG A 1 91 ? 4.741 3.720 -1.769 1.00 93.25 91 ARG A N 1
ATOM 712 C CA . ARG A 1 91 ? 3.407 3.244 -1.394 1.00 93.25 91 ARG A CA 1
ATOM 713 C C . ARG A 1 91 ? 2.480 4.398 -1.035 1.00 93.25 91 ARG A C 1
ATOM 715 O O . ARG A 1 91 ? 1.353 4.431 -1.529 1.00 93.25 91 ARG A O 1
ATOM 722 N N . GLY A 1 92 ? 2.964 5.379 -0.277 1.00 84.62 92 GLY A N 1
ATOM 723 C CA . GLY A 1 92 ? 2.207 6.581 0.068 1.00 84.62 92 GLY A CA 1
ATOM 724 C C . GLY A 1 92 ? 1.725 7.356 -1.161 1.00 84.62 92 GLY A C 1
ATOM 725 O O . GLY A 1 92 ? 0.595 7.837 -1.183 1.00 84.62 92 GLY A O 1
ATOM 726 N N . VAL A 1 93 ? 2.539 7.425 -2.220 1.00 91.69 93 VAL A N 1
ATOM 727 C CA . VAL A 1 93 ? 2.146 8.052 -3.497 1.00 91.69 93 VAL A CA 1
ATOM 728 C C . VAL A 1 93 ? 1.176 7.172 -4.293 1.00 91.69 93 VAL A C 1
ATOM 730 O O . VAL A 1 93 ? 0.255 7.679 -4.932 1.00 91.69 93 VAL A O 1
ATOM 733 N N . ALA A 1 94 ? 1.364 5.853 -4.268 1.00 95.56 94 ALA A N 1
ATOM 734 C CA . ALA A 1 94 ? 0.562 4.907 -5.038 1.00 95.56 94 ALA A CA 1
ATOM 735 C C . ALA A 1 94 ? -0.871 4.742 -4.499 1.00 95.56 94 ALA A C 1
ATOM 737 O O . ALA A 1 94 ? -1.833 4.601 -5.261 1.00 95.56 94 ALA A O 1
ATOM 738 N N . SER A 1 95 ? -1.006 4.754 -3.178 1.00 88.25 95 SER A N 1
ATOM 739 C CA . SER A 1 95 ? -2.212 4.321 -2.472 1.00 88.25 95 SER A CA 1
ATOM 740 C C . SER A 1 95 ? -3.482 5.095 -2.846 1.00 88.25 95 SER A C 1
ATOM 742 O O . SER A 1 95 ? -4.483 4.436 -3.129 1.00 88.25 95 SER A O 1
ATOM 744 N N . PRO A 1 96 ? -3.486 6.441 -2.960 1.00 85.25 96 PRO A N 1
ATOM 745 C CA . PRO A 1 96 ? -4.699 7.184 -3.308 1.00 85.25 96 PRO A CA 1
ATOM 746 C C . PRO A 1 96 ? -5.322 6.757 -4.644 1.00 85.25 96 PRO A C 1
ATOM 748 O O . PRO A 1 96 ? -6.531 6.551 -4.718 1.00 85.25 96 PRO A O 1
ATOM 751 N N . GLY A 1 97 ? -4.506 6.571 -5.689 1.00 88.62 97 GLY A N 1
ATOM 752 C CA . GLY A 1 97 ? -5.001 6.174 -7.013 1.00 88.62 97 GLY A CA 1
ATOM 753 C C . GLY A 1 97 ? -5.540 4.742 -7.042 1.00 88.62 97 GLY A C 1
ATOM 754 O O . GLY A 1 97 ? -6.537 4.461 -7.704 1.00 88.62 97 GLY A O 1
ATOM 755 N N . MET A 1 98 ? -4.922 3.838 -6.279 1.00 92.75 98 MET A N 1
ATOM 756 C CA . MET A 1 98 ? -5.378 2.450 -6.181 1.00 92.75 98 MET A CA 1
ATOM 757 C C . MET A 1 98 ? -6.664 2.305 -5.369 1.00 92.75 98 MET A C 1
ATOM 759 O O . MET A 1 98 ? -7.529 1.522 -5.748 1.00 92.75 98 MET A O 1
ATOM 763 N N . ILE A 1 99 ? -6.806 3.069 -4.284 1.00 86.69 99 ILE A N 1
ATOM 764 C CA . ILE A 1 99 ? -8.026 3.079 -3.470 1.00 86.69 99 ILE A CA 1
ATOM 765 C C . ILE A 1 99 ? -9.190 3.625 -4.282 1.00 86.69 99 ILE A C 1
ATOM 767 O O . ILE A 1 99 ? -10.227 2.972 -4.350 1.00 86.69 99 ILE A O 1
ATOM 771 N N . LYS A 1 100 ? -8.983 4.740 -4.991 1.00 85.12 100 LYS A N 1
ATOM 772 C CA . LYS A 1 100 ? -9.992 5.289 -5.896 1.00 85.12 100 LYS A CA 1
ATOM 773 C C . LYS A 1 100 ? -10.437 4.269 -6.950 1.00 85.12 100 LYS A C 1
ATOM 775 O O . LYS A 1 100 ? -11.624 4.108 -7.188 1.00 85.12 100 LYS A O 1
ATOM 780 N N . ALA A 1 101 ? -9.500 3.514 -7.527 1.00 89.00 101 ALA A N 1
ATOM 781 C CA . ALA A 1 101 ? -9.838 2.464 -8.487 1.00 89.00 101 ALA A CA 1
ATOM 782 C C . ALA A 1 101 ? -10.713 1.347 -7.892 1.00 89.00 101 ALA A C 1
ATOM 784 O O . ALA A 1 101 ? -11.520 0.764 -8.612 1.00 89.00 101 ALA A O 1
ATOM 785 N N . VAL A 1 102 ? -10.549 1.038 -6.600 1.00 86.44 102 VAL A N 1
ATOM 786 C CA . VAL A 1 102 ? -11.426 0.101 -5.885 1.00 86.44 102 VAL A CA 1
ATOM 787 C C . VAL A 1 102 ? -12.784 0.738 -5.599 1.00 86.44 102 VAL A C 1
ATOM 789 O O . VAL A 1 102 ? -13.795 0.072 -5.785 1.00 86.44 102 VAL A O 1
ATOM 792 N N . GLU A 1 103 ? -12.830 2.003 -5.181 1.00 80.88 103 GLU A N 1
ATOM 793 C CA . GLU A 1 103 ? -14.081 2.733 -4.931 1.00 80.88 103 GLU A CA 1
ATOM 794 C C . GLU A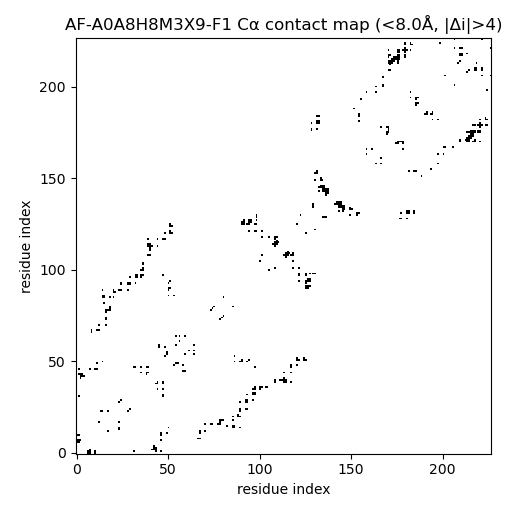 1 103 ? -14.943 2.852 -6.195 1.00 80.88 103 GLU A C 1
ATOM 796 O O . GLU A 1 103 ? -16.149 2.617 -6.133 1.00 80.88 103 GLU A O 1
ATOM 801 N N . ASP A 1 104 ? -14.320 3.136 -7.340 1.00 82.56 104 ASP A N 1
ATOM 802 C CA . ASP A 1 104 ? -15.005 3.330 -8.620 1.00 82.56 104 ASP A CA 1
ATOM 803 C C . ASP A 1 104 ? -15.673 2.038 -9.147 1.00 82.56 104 ASP A C 1
ATOM 805 O O . ASP A 1 104 ? -16.663 2.114 -9.875 1.00 82.56 104 ASP A O 1
ATOM 809 N N . ASP A 1 105 ? -15.145 0.848 -8.820 1.00 84.75 105 ASP A N 1
ATOM 810 C CA . ASP A 1 105 ? -15.618 -0.428 -9.387 1.00 84.75 105 ASP A CA 1
ATOM 811 C C . ASP A 1 105 ? -15.340 -1.649 -8.486 1.00 84.75 105 ASP A C 1
ATOM 813 O O . ASP A 1 105 ? -14.770 -2.667 -8.902 1.00 84.75 105 ASP A O 1
ATOM 817 N N . ALA A 1 106 ? -15.735 -1.565 -7.215 1.00 79.19 106 ALA A N 1
ATOM 818 C CA . ALA A 1 106 ? -15.501 -2.637 -6.246 1.00 79.19 106 ALA A CA 1
ATOM 819 C C . ALA A 1 106 ? -16.168 -3.959 -6.664 1.00 79.19 106 ALA A C 1
ATOM 821 O O . ALA A 1 106 ? -15.540 -5.018 -6.614 1.00 79.19 106 ALA A O 1
ATOM 822 N N . GLU A 1 107 ? -17.433 -3.916 -7.099 1.00 76.12 107 GLU A N 1
ATOM 823 C CA . GLU A 1 107 ? -18.187 -5.118 -7.481 1.00 76.12 107 GLU A CA 1
ATOM 824 C C . GLU A 1 107 ? -17.546 -5.823 -8.682 1.00 76.12 107 GLU A C 1
ATOM 826 O O . GLU A 1 107 ? -17.323 -7.040 -8.647 1.00 76.12 107 GLU A O 1
ATOM 831 N N . GLY A 1 108 ? -17.208 -5.070 -9.732 1.00 80.62 108 GLY A N 1
ATOM 832 C CA . GLY A 1 108 ? -16.591 -5.624 -10.927 1.00 80.62 108 GLY A CA 1
ATOM 833 C C . GLY A 1 108 ? -15.172 -6.121 -10.675 1.00 80.62 108 GLY A C 1
ATOM 834 O O . GLY A 1 108 ? -14.731 -7.062 -11.335 1.00 80.62 108 GLY A O 1
ATOM 835 N N . LEU A 1 109 ? -14.426 -5.506 -9.755 1.00 82.81 109 LEU A N 1
ATOM 836 C CA . LEU A 1 109 ? -13.081 -5.959 -9.400 1.00 82.81 109 LEU A CA 1
ATOM 837 C C . LEU A 1 109 ? -13.121 -7.232 -8.556 1.00 82.81 109 LEU A C 1
ATOM 839 O O . LEU A 1 109 ? -12.380 -8.164 -8.852 1.00 82.81 109 LEU A O 1
ATOM 843 N N . VAL A 1 110 ? -14.005 -7.315 -7.560 1.00 78.69 110 VAL A N 1
ATOM 844 C CA . VAL A 1 110 ? -14.144 -8.503 -6.698 1.00 78.69 110 VAL A CA 1
ATOM 845 C C . VAL A 1 110 ? -14.618 -9.728 -7.485 1.00 78.69 110 VAL A C 1
ATOM 847 O O . VAL A 1 110 ? -14.213 -10.847 -7.177 1.00 78.69 110 VAL A O 1
ATOM 850 N N . ARG A 1 111 ? -15.440 -9.544 -8.525 1.00 78.94 111 ARG A N 1
ATOM 851 C CA . ARG A 1 111 ? -15.876 -10.649 -9.397 1.00 78.94 111 ARG A CA 1
ATOM 852 C C . ARG A 1 111 ? -14.829 -11.077 -10.428 1.00 78.94 111 ARG A C 1
ATOM 854 O O . ARG A 1 111 ? -14.942 -12.171 -10.977 1.00 78.94 111 ARG A O 1
ATOM 861 N N . ASP A 1 112 ? -13.812 -10.256 -10.684 1.00 87.12 112 ASP A N 1
ATOM 862 C CA . ASP A 1 112 ? -12.697 -10.618 -11.557 1.00 87.12 112 ASP A CA 1
ATOM 863 C C . ASP A 1 112 ? -11.641 -11.435 -10.795 1.00 87.12 112 ASP A C 1
ATOM 865 O O . ASP A 1 112 ? -11.220 -11.088 -9.688 1.00 87.12 112 ASP A O 1
ATOM 869 N N . ARG A 1 113 ? -11.142 -12.516 -11.410 1.00 81.50 113 ARG A N 1
ATOM 870 C CA . ARG A 1 113 ? -10.118 -13.385 -10.794 1.00 81.50 113 ARG A CA 1
ATOM 871 C C . ARG A 1 113 ? -8.856 -12.605 -10.420 1.00 81.50 113 ARG A C 1
ATOM 873 O O . ARG A 1 113 ? -8.198 -12.915 -9.434 1.00 81.50 113 ARG A O 1
ATOM 880 N N . GLY A 1 114 ? -8.475 -11.647 -11.252 1.00 79.69 114 GLY A N 1
ATOM 881 C CA . GLY A 1 114 ? -7.286 -10.840 -11.063 1.00 79.69 114 GLY A CA 1
ATOM 882 C C . GLY A 1 114 ? -7.513 -9.607 -10.191 1.00 79.69 114 GLY A C 1
ATOM 883 O O . GLY A 1 114 ? -6.686 -9.295 -9.334 1.00 79.69 114 GLY A O 1
ATOM 884 N N . GLY A 1 115 ? -8.640 -8.935 -10.407 1.00 86.25 115 GLY A N 1
ATOM 885 C CA . GLY A 1 115 ? -9.088 -7.756 -9.680 1.00 86.25 115 GLY A CA 1
ATOM 886 C C . GLY A 1 115 ? -9.343 -8.042 -8.204 1.00 86.25 115 GLY A C 1
ATOM 887 O O . GLY A 1 115 ? -8.943 -7.238 -7.372 1.00 86.25 115 GLY A O 1
ATOM 888 N N . SER A 1 116 ? -9.892 -9.208 -7.855 1.00 80.31 116 SER A N 1
ATOM 889 C CA . SER A 1 116 ? -10.131 -9.601 -6.456 1.00 80.31 116 SER A CA 1
ATOM 890 C C . SER A 1 116 ? -8.843 -9.667 -5.637 1.00 80.31 116 SER A C 1
ATOM 892 O O . SER A 1 116 ? -8.819 -9.215 -4.493 1.00 80.31 116 SER A O 1
ATOM 894 N N . MET A 1 117 ? -7.747 -10.151 -6.234 1.00 84.12 117 MET A N 1
ATOM 895 C CA . MET A 1 117 ? -6.426 -10.114 -5.598 1.00 84.12 117 MET A CA 1
ATOM 896 C C . MET A 1 117 ? -5.945 -8.676 -5.389 1.00 84.12 117 MET A C 1
ATOM 898 O O . MET A 1 117 ? -5.439 -8.350 -4.321 1.00 84.12 117 MET A O 1
ATOM 902 N N . PHE A 1 118 ? -6.124 -7.807 -6.389 1.00 90.75 118 PHE A N 1
ATOM 903 C CA . PHE A 1 118 ? -5.772 -6.392 -6.270 1.00 90.75 118 PHE A CA 1
ATOM 904 C C . PHE A 1 118 ? -6.567 -5.699 -5.154 1.00 90.75 118 PHE A C 1
ATOM 906 O O . PHE A 1 118 ? -5.964 -5.024 -4.327 1.00 90.75 118 PHE A O 1
ATOM 913 N N . VAL A 1 119 ? -7.882 -5.927 -5.073 1.00 84.50 119 VAL A N 1
ATOM 914 C CA . VAL A 1 119 ? -8.739 -5.385 -4.005 1.00 84.50 119 VAL A CA 1
ATOM 915 C C . VAL A 1 119 ? -8.228 -5.819 -2.632 1.00 84.50 119 VAL A C 1
ATOM 917 O O . VAL A 1 119 ? -8.038 -4.970 -1.767 1.00 84.50 119 VAL A O 1
ATOM 920 N N . GLY A 1 120 ? -7.943 -7.111 -2.440 1.00 77.12 120 GLY A N 1
ATOM 921 C CA . GLY A 1 120 ? -7.428 -7.616 -1.164 1.00 77.12 120 GLY A CA 1
ATOM 922 C C . GLY A 1 120 ? -6.114 -6.951 -0.743 1.00 77.12 120 GLY A C 1
ATOM 923 O O . GLY A 1 120 ? -5.945 -6.584 0.416 1.00 77.12 120 GLY A O 1
ATOM 924 N N . GLU A 1 121 ? -5.199 -6.736 -1.684 1.00 84.88 121 GLU A N 1
ATOM 925 C CA . GLU A 1 121 ? -3.905 -6.108 -1.402 1.00 84.88 121 GLU A CA 1
ATOM 926 C C . GLU A 1 121 ? -4.042 -4.608 -1.114 1.00 84.88 121 GLU A C 1
ATOM 928 O O . GLU A 1 121 ? -3.396 -4.106 -0.197 1.00 84.88 121 GLU A O 1
ATOM 933 N N . VAL A 1 122 ? -4.930 -3.902 -1.822 1.00 86.94 122 VAL A N 1
ATOM 934 C CA . VAL A 1 122 ? -5.256 -2.499 -1.518 1.00 86.94 122 VAL A CA 1
ATOM 935 C C . VAL A 1 122 ? -5.851 -2.380 -0.116 1.00 86.94 122 VAL A C 1
ATOM 937 O O . VAL A 1 122 ? -5.417 -1.529 0.653 1.00 86.94 122 VAL A O 1
ATOM 940 N N . MET A 1 123 ? -6.786 -3.259 0.254 1.00 75.88 123 MET A N 1
ATOM 941 C CA . MET A 1 123 ? -7.412 -3.242 1.582 1.00 75.88 123 MET A CA 1
ATOM 942 C C . MET A 1 123 ? -6.428 -3.519 2.725 1.00 75.88 123 MET A C 1
ATOM 944 O O . MET A 1 123 ? -6.629 -3.014 3.827 1.00 75.88 123 MET A O 1
ATOM 948 N N . LEU A 1 124 ? -5.401 -4.338 2.487 1.00 71.25 124 LEU A N 1
ATOM 949 C CA . LEU A 1 124 ? -4.450 -4.754 3.521 1.00 71.25 124 LEU A CA 1
ATOM 950 C C . LEU A 1 124 ? -3.223 -3.845 3.627 1.00 71.25 124 LEU A C 1
ATOM 952 O O . LEU A 1 124 ? -2.671 -3.716 4.717 1.00 71.25 124 LEU A O 1
ATOM 956 N N . PHE A 1 125 ? -2.770 -3.263 2.514 1.00 80.12 125 PHE A N 1
ATOM 957 C CA . PHE A 1 125 ? -1.444 -2.646 2.444 1.00 80.12 125 PHE A CA 1
ATOM 958 C C . PHE A 1 125 ? -1.432 -1.214 1.924 1.00 80.12 125 PHE A C 1
ATOM 960 O O . PHE A 1 125 ? -0.408 -0.559 2.088 1.00 80.12 125 PHE A O 1
ATOM 967 N N . ALA A 1 126 ? -2.498 -0.708 1.296 1.00 83.50 126 ALA A N 1
ATOM 968 C CA . ALA A 1 126 ? -2.489 0.674 0.830 1.00 83.50 126 ALA A CA 1
ATOM 969 C C . ALA A 1 126 ? -2.426 1.651 2.018 1.00 83.50 126 ALA A C 1
ATOM 971 O O . ALA A 1 126 ? -3.163 1.531 2.998 1.00 83.50 126 ALA A O 1
ATOM 972 N N . ASP A 1 127 ? -1.558 2.652 1.898 1.00 72.94 127 ASP A N 1
ATOM 973 C CA . ASP A 1 127 ? -1.436 3.769 2.825 1.00 72.94 127 ASP A CA 1
ATOM 974 C C . ASP A 1 127 ? -2.652 4.669 2.632 1.00 72.94 127 ASP A C 1
ATOM 976 O O . ASP A 1 127 ? -2.714 5.545 1.767 1.00 72.94 127 ASP A O 1
ATOM 980 N N . GLY A 1 128 ? -3.688 4.375 3.394 1.00 56.19 128 GLY A N 1
ATOM 981 C CA . GLY A 1 128 ? -4.990 4.917 3.090 1.00 56.19 128 GLY A CA 1
ATOM 982 C C . GLY A 1 128 ? -6.006 4.338 4.028 1.00 56.19 128 GLY A C 1
ATOM 983 O O . GLY A 1 128 ? -6.816 3.481 3.687 1.00 56.19 128 GLY A O 1
ATOM 984 N N . VAL A 1 129 ? -5.986 4.916 5.218 1.00 53.34 129 VAL A N 1
ATOM 985 C CA . VAL A 1 129 ? -7.082 4.905 6.170 1.00 53.34 129 VAL A CA 1
ATOM 986 C C . VAL A 1 129 ? -8.423 5.219 5.470 1.00 53.34 129 VAL A C 1
ATOM 988 O O . VAL A 1 129 ? -9.441 4.809 5.982 1.00 53.34 129 VAL A O 1
ATOM 991 N N . THR A 1 130 ? -8.444 5.820 4.271 1.00 55.09 130 THR A N 1
ATOM 992 C CA . THR A 1 130 ? -9.564 6.104 3.343 1.00 55.09 130 THR A CA 1
ATOM 993 C C . THR A 1 130 ? -10.724 5.107 3.314 1.00 55.09 130 THR A C 1
ATOM 995 O O . THR A 1 130 ? -11.862 5.537 3.483 1.00 55.09 130 THR A O 1
ATOM 998 N N . LEU A 1 131 ? -10.496 3.795 3.168 1.00 59.44 131 LEU A N 1
ATOM 999 C CA . LEU A 1 131 ? -11.601 2.814 3.161 1.00 59.44 131 LEU A CA 1
ATOM 1000 C C . LEU A 1 131 ? -12.288 2.717 4.526 1.00 59.44 131 LEU A C 1
ATOM 1002 O O . LEU A 1 131 ? -13.507 2.567 4.599 1.00 59.44 131 LEU A O 1
ATOM 1006 N N . ILE A 1 132 ? -11.505 2.847 5.598 1.00 61.53 132 ILE A N 1
ATOM 1007 C CA . ILE A 1 132 ? -11.967 2.929 6.984 1.00 61.53 132 ILE A CA 1
ATOM 1008 C C . ILE A 1 132 ? -12.353 4.368 7.361 1.00 61.53 132 ILE A C 1
ATOM 1010 O O . ILE A 1 132 ? -13.211 4.516 8.205 1.00 61.53 132 ILE A O 1
ATOM 1014 N N . GLN A 1 133 ? -11.872 5.417 6.697 1.00 63.12 133 GLN A N 1
ATOM 1015 C CA . GLN A 1 133 ? -12.236 6.829 6.890 1.00 63.12 133 GLN A CA 1
ATOM 1016 C C . GLN A 1 133 ? -13.530 7.175 6.167 1.00 63.12 133 GLN A C 1
ATOM 1018 O O . GLN A 1 133 ? -14.230 8.093 6.566 1.00 63.12 133 GLN A O 1
ATOM 1023 N N . GLY A 1 134 ? -13.863 6.479 5.083 1.00 62.62 134 GLY A N 1
ATOM 1024 C CA . GLY A 1 134 ? -14.932 6.879 4.169 1.00 62.62 134 GLY A CA 1
ATOM 1025 C C . GLY A 1 134 ? -14.642 8.198 3.440 1.00 62.62 134 GLY A C 1
ATOM 1026 O O . GLY A 1 134 ? -15.575 8.938 3.128 1.00 62.62 134 GLY A O 1
ATOM 1027 N N . GLY A 1 135 ? -13.365 8.534 3.229 1.00 63.34 135 GLY A N 1
ATOM 1028 C CA . GLY A 1 135 ? -12.946 9.787 2.599 1.00 63.34 135 GLY A CA 1
ATOM 1029 C C . GLY A 1 135 ? -11.441 10.045 2.640 1.00 63.34 135 GLY A C 1
ATOM 1030 O O . GLY A 1 135 ? -10.717 9.400 3.398 1.00 63.34 135 GLY A O 1
ATOM 1031 N N . HIS A 1 136 ? -10.969 11.004 1.841 1.00 58.47 136 HIS A N 1
ATOM 1032 C CA . HIS A 1 136 ? -9.559 11.391 1.764 1.00 58.47 136 HIS A CA 1
ATOM 1033 C C . HIS A 1 136 ? -9.190 12.391 2.862 1.00 58.47 136 HIS A C 1
ATOM 1035 O O . HIS A 1 136 ? -9.850 13.413 3.031 1.00 58.47 136 HIS A O 1
ATOM 1041 N N . PHE A 1 137 ? -8.093 12.151 3.583 1.00 62.81 137 PHE A N 1
ATOM 1042 C CA . PHE A 1 137 ? -7.546 13.157 4.492 1.00 62.81 137 PHE A CA 1
ATOM 1043 C C . PHE A 1 137 ? -6.855 14.279 3.702 1.00 62.81 137 PHE A C 1
ATOM 1045 O O . PHE A 1 137 ? -5.783 14.083 3.123 1.00 62.81 137 PHE A O 1
ATOM 1052 N N . ASN A 1 138 ? -7.446 15.471 3.697 1.00 62.28 138 ASN A N 1
ATOM 1053 C CA . ASN A 1 138 ? -6.866 16.656 3.083 1.00 62.28 138 ASN A CA 1
ATOM 1054 C C . ASN A 1 138 ? -5.819 17.272 4.031 1.00 62.28 138 ASN A C 1
ATOM 1056 O O . ASN A 1 138 ? -6.125 17.710 5.139 1.00 62.28 138 ASN A O 1
ATOM 1060 N N . GLN A 1 139 ? -4.559 17.326 3.585 1.00 53.47 139 GLN A N 1
ATOM 1061 C CA . GLN A 1 139 ? -3.439 17.829 4.394 1.00 53.47 139 GLN A CA 1
ATOM 1062 C C . GLN A 1 139 ? -3.483 19.343 4.654 1.00 53.47 139 GLN A C 1
ATOM 1064 O O . GLN A 1 139 ? -2.912 19.802 5.643 1.00 53.47 139 GLN A O 1
ATOM 1069 N N . GLN A 1 140 ? -4.143 20.118 3.789 1.00 57.66 140 GLN A N 1
ATOM 1070 C CA . GLN A 1 140 ? -4.279 21.570 3.936 1.00 57.66 140 GLN A CA 1
ATOM 1071 C C . GLN A 1 140 ? -5.361 21.916 4.958 1.00 57.66 140 GLN A C 1
ATOM 1073 O O . GLN A 1 140 ? -5.133 22.737 5.845 1.00 57.66 140 GLN A O 1
ATOM 1078 N N . THR A 1 141 ? -6.521 21.264 4.865 1.00 71.25 141 TH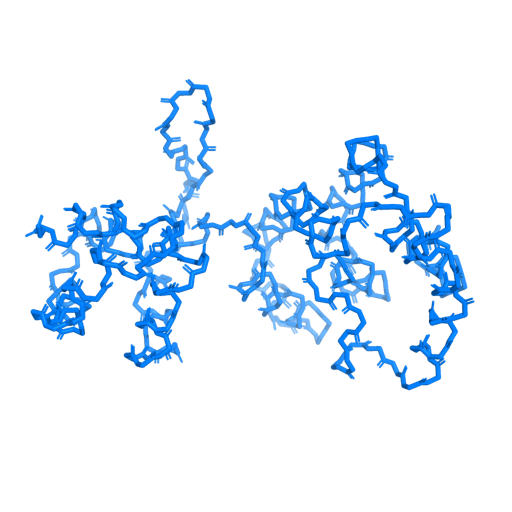R A N 1
ATOM 1079 C CA . THR A 1 141 ? -7.650 21.503 5.779 1.00 71.25 141 THR A CA 1
ATOM 1080 C C . THR A 1 141 ? -7.551 20.681 7.062 1.00 71.25 141 THR A C 1
ATOM 1082 O O . THR A 1 141 ? -8.236 20.985 8.036 1.00 71.25 141 THR A O 1
ATOM 1085 N N . LYS A 1 142 ? -6.686 19.656 7.085 1.00 67.50 142 LYS A N 1
ATOM 1086 C CA . LYS A 1 142 ? -6.577 18.644 8.149 1.00 67.50 142 LYS A CA 1
ATOM 1087 C C . LYS A 1 142 ? -7.912 17.955 8.450 1.00 67.50 142 LYS A C 1
ATOM 1089 O O . LYS A 1 142 ? -8.168 17.566 9.589 1.00 67.50 142 LYS A O 1
ATOM 1094 N N . GLN A 1 143 ? -8.764 17.817 7.440 1.00 69.62 143 GLN A N 1
ATOM 1095 C CA . GLN A 1 143 ? -10.081 17.194 7.546 1.00 69.62 143 GLN A CA 1
ATOM 1096 C C . GLN A 1 143 ? -10.219 16.040 6.560 1.00 69.62 143 GLN A C 1
ATOM 1098 O O . GLN A 1 143 ? -9.513 15.969 5.556 1.00 69.62 143 GLN A O 1
ATOM 1103 N N . ILE A 1 144 ? -11.144 15.132 6.862 1.00 66.50 144 ILE A N 1
ATOM 1104 C CA . ILE A 1 144 ? -11.507 14.041 5.962 1.00 66.50 144 ILE A CA 1
ATOM 1105 C C . ILE A 1 144 ? -12.581 14.562 5.004 1.00 66.50 144 ILE A C 1
ATOM 1107 O O . ILE A 1 144 ? -13.714 14.810 5.418 1.00 66.50 144 ILE A O 1
ATOM 1111 N N . GLU A 1 145 ? -12.229 14.704 3.731 1.00 67.25 145 GLU A N 1
ATOM 1112 C CA . GLU A 1 145 ? -13.164 14.961 2.638 1.00 67.25 145 GLU A CA 1
ATOM 1113 C C . GLU A 1 145 ? -13.888 13.659 2.296 1.00 67.25 145 GLU A C 1
ATOM 1115 O O . GLU A 1 145 ? -13.306 12.728 1.734 1.00 67.25 145 GLU A O 1
ATOM 1120 N N . ARG A 1 146 ? -15.155 13.565 2.713 1.00 67.88 146 ARG A N 1
ATOM 1121 C CA . ARG A 1 146 ? -15.953 12.344 2.566 1.00 67.88 146 ARG A CA 1
ATOM 1122 C C . ARG A 1 146 ? -16.341 12.111 1.117 1.00 67.88 146 ARG A C 1
ATOM 1124 O O . ARG A 1 146 ? -16.709 13.042 0.406 1.00 67.88 146 ARG A O 1
ATOM 1131 N N . VAL A 1 147 ? -16.311 10.842 0.729 1.00 63.50 147 VAL A N 1
ATOM 1132 C CA . VAL A 1 147 ? -16.825 10.392 -0.562 1.00 63.50 147 VAL A CA 1
ATOM 1133 C C . VAL A 1 147 ? -18.274 9.956 -0.368 1.00 63.50 147 VAL A C 1
ATOM 1135 O O . VAL A 1 147 ? -18.590 9.140 0.504 1.00 63.50 147 VAL A O 1
ATOM 1138 N N . GLU A 1 148 ? -19.174 10.530 -1.161 1.00 53.62 148 GLU A N 1
ATOM 1139 C CA . GLU A 1 148 ? -20.578 10.133 -1.176 1.00 53.62 148 GLU A CA 1
ATOM 1140 C C . GLU A 1 148 ? -20.688 8.660 -1.608 1.00 53.62 148 GLU A C 1
ATOM 1142 O O . GLU A 1 148 ? -20.130 8.262 -2.625 1.00 53.62 148 GLU A O 1
ATOM 1147 N N . GLY A 1 149 ? -21.357 7.825 -0.804 1.00 54.69 149 GLY A N 1
ATOM 1148 C CA . GLY A 1 149 ? -21.463 6.380 -1.058 1.00 54.69 149 GLY A CA 1
ATOM 1149 C C . GLY A 1 149 ? -20.422 5.497 -0.357 1.00 54.69 149 GLY A C 1
ATOM 1150 O O . GLY A 1 149 ? -20.459 4.280 -0.537 1.00 54.69 149 GLY A O 1
ATOM 1151 N N . ALA A 1 150 ? -19.542 6.054 0.487 1.00 61.38 150 ALA A N 1
ATOM 1152 C CA . ALA A 1 150 ? -18.597 5.257 1.272 1.00 61.38 150 ALA A CA 1
ATOM 1153 C C . ALA A 1 150 ? -19.302 4.123 2.067 1.00 61.38 150 ALA A C 1
ATOM 1155 O O . ALA A 1 150 ? -20.292 4.381 2.767 1.00 61.38 150 ALA A O 1
ATOM 1156 N N . PRO A 1 151 ? -18.812 2.867 2.015 1.00 63.00 151 PRO A N 1
ATOM 1157 C CA . PRO A 1 151 ? -19.552 1.734 2.563 1.00 63.00 151 PRO A CA 1
ATOM 1158 C C . PRO A 1 151 ? -19.607 1.771 4.096 1.00 63.00 151 PRO A C 1
ATOM 1160 O O . PRO A 1 151 ? -18.583 1.677 4.766 1.00 63.00 151 PRO A O 1
ATOM 1163 N N . LYS A 1 152 ? -20.813 1.866 4.668 1.00 64.19 152 LYS A N 1
ATOM 1164 C CA . LYS A 1 152 ? -21.070 2.119 6.106 1.00 64.19 152 LYS A CA 1
ATOM 1165 C C . LYS A 1 152 ? -20.746 0.963 7.074 1.00 64.19 152 LYS A C 1
ATOM 1167 O O . LYS A 1 152 ? -21.026 1.065 8.257 1.00 64.19 152 LYS A O 1
ATOM 1172 N N . ASN A 1 153 ? -20.172 -0.139 6.582 1.00 71.69 153 ASN A N 1
ATOM 1173 C CA . ASN A 1 153 ? -19.881 -1.347 7.373 1.00 71.69 153 ASN A CA 1
ATOM 1174 C C . ASN A 1 153 ? -18.421 -1.816 7.252 1.00 71.69 153 ASN A C 1
ATOM 1176 O O . ASN A 1 153 ? -18.083 -2.916 7.688 1.00 71.69 153 ASN A O 1
ATOM 1180 N N . VAL A 1 154 ? -17.541 -1.025 6.630 1.00 73.38 154 VAL A N 1
ATOM 1181 C CA . VAL A 1 154 ? -16.135 -1.431 6.448 1.00 73.38 154 VAL A CA 1
ATOM 1182 C C . VAL A 1 154 ? -15.434 -1.587 7.796 1.00 73.38 154 VAL A C 1
ATOM 1184 O O . VAL A 1 154 ? -14.659 -2.518 7.975 1.00 73.38 154 VAL A O 1
ATOM 1187 N N . THR A 1 155 ? -15.741 -0.722 8.762 1.00 80.00 155 THR A N 1
ATOM 1188 C CA . THR A 1 155 ? -15.190 -0.746 10.126 1.00 80.00 155 THR A CA 1
ATOM 1189 C C . THR A 1 155 ? -15.507 -2.048 10.851 1.00 80.00 155 THR A C 1
ATOM 1191 O O . THR A 1 155 ? -14.600 -2.713 11.348 1.00 80.00 155 THR A O 1
ATOM 1194 N N . THR A 1 156 ? -16.776 -2.450 10.870 1.00 82.56 156 THR A N 1
ATOM 1195 C CA . THR A 1 156 ? -17.224 -3.688 11.521 1.00 82.56 156 THR A CA 1
ATOM 1196 C C . THR A 1 156 ? -16.730 -4.932 10.794 1.00 82.56 156 THR A C 1
ATOM 1198 O O . THR A 1 156 ? -16.265 -5.867 11.444 1.00 82.56 156 THR A O 1
ATOM 1201 N N . ALA A 1 157 ? -16.756 -4.939 9.459 1.00 77.19 157 ALA A N 1
ATOM 1202 C CA . ALA A 1 157 ? -16.212 -6.040 8.666 1.00 77.19 157 ALA A CA 1
ATOM 1203 C C . ALA A 1 157 ? -14.700 -6.209 8.893 1.00 77.19 157 ALA A C 1
ATOM 1205 O O . ALA A 1 157 ? -14.226 -7.328 9.092 1.00 77.19 157 ALA A O 1
ATOM 1206 N N . PHE A 1 158 ? -13.952 -5.102 8.925 1.00 76.75 158 PHE A N 1
ATOM 1207 C CA . PHE A 1 158 ? -12.518 -5.114 9.197 1.00 76.75 158 PHE A CA 1
ATOM 1208 C C . PHE A 1 158 ? -12.222 -5.604 10.614 1.00 76.75 158 PHE A C 1
ATOM 1210 O O . PHE A 1 158 ? -11.371 -6.471 10.785 1.00 76.75 158 PHE A O 1
ATOM 1217 N N . MET A 1 159 ? -12.946 -5.111 11.625 1.00 85.69 159 MET A N 1
ATOM 1218 C CA . MET A 1 159 ? -12.816 -5.596 13.002 1.00 85.69 159 MET A CA 1
ATOM 1219 C C . MET A 1 159 ? -13.058 -7.103 13.102 1.00 85.69 159 MET A C 1
ATOM 1221 O O . MET A 1 159 ? -12.262 -7.799 13.727 1.00 85.69 159 MET A O 1
ATOM 1225 N N . GLY A 1 160 ? -14.118 -7.610 12.466 1.00 79.44 160 GLY A N 1
ATOM 1226 C CA . GLY A 1 160 ? -14.434 -9.038 12.463 1.00 79.44 160 GLY A CA 1
ATOM 1227 C C . GLY A 1 160 ? -13.360 -9.889 11.781 1.00 79.44 160 GLY A C 1
ATOM 1228 O O . GLY A 1 160 ? -13.033 -10.965 12.273 1.00 79.44 160 GLY A O 1
ATOM 1229 N N . ALA A 1 161 ? -12.781 -9.401 10.680 1.00 72.31 161 ALA A N 1
ATOM 1230 C CA . ALA A 1 161 ? -11.738 -10.110 9.940 1.00 72.31 161 ALA A CA 1
ATOM 1231 C C . ALA A 1 161 ? -10.365 -10.057 10.630 1.00 72.31 161 ALA A C 1
ATOM 1233 O O . ALA A 1 161 ? -9.673 -11.071 10.705 1.00 72.31 161 ALA A O 1
ATOM 1234 N N . ALA A 1 162 ? -9.960 -8.886 11.128 1.00 75.25 162 ALA A N 1
ATOM 1235 C CA . ALA A 1 162 ? -8.685 -8.705 11.816 1.00 75.25 162 ALA A CA 1
ATOM 1236 C C . ALA A 1 162 ? -8.696 -9.394 13.187 1.00 75.25 162 ALA A C 1
ATOM 1238 O O . ALA A 1 162 ? -7.724 -10.050 13.563 1.00 75.25 162 ALA A O 1
ATOM 1239 N N . GLY A 1 163 ? -9.798 -9.271 13.925 1.00 83.06 163 GLY A N 1
ATOM 1240 C CA . GLY A 1 163 ? -9.913 -9.755 15.293 1.00 83.06 163 GLY A CA 1
ATOM 1241 C C . GLY A 1 163 ? -9.100 -8.934 16.300 1.00 83.06 163 GLY A C 1
ATOM 1242 O O . GLY A 1 163 ? -8.301 -8.056 15.958 1.00 83.06 163 GLY A O 1
ATOM 1243 N N . LYS A 1 164 ? -9.317 -9.240 17.583 1.00 90.50 164 LYS A N 1
ATOM 1244 C CA . LYS A 1 164 ? -8.762 -8.496 18.722 1.00 90.50 164 LYS A CA 1
ATOM 1245 C C . LYS A 1 164 ? -7.237 -8.404 18.709 1.00 90.50 164 LYS A C 1
ATOM 1247 O O . LYS A 1 164 ? -6.695 -7.305 18.808 1.00 90.50 164 LYS A O 1
ATOM 1252 N N . ASP A 1 165 ? -6.556 -9.542 18.622 1.00 84.44 165 ASP A N 1
ATOM 1253 C CA . ASP A 1 165 ? -5.107 -9.594 18.840 1.00 84.44 165 ASP A CA 1
ATOM 1254 C C . ASP A 1 165 ? -4.343 -8.870 17.728 1.00 84.44 165 ASP A C 1
ATOM 1256 O O . ASP A 1 165 ? -3.420 -8.105 18.013 1.00 84.44 165 ASP A O 1
ATOM 1260 N N . ASN A 1 166 ? -4.789 -9.014 16.475 1.00 72.12 166 ASN A N 1
ATOM 1261 C CA . ASN A 1 166 ? -4.190 -8.297 15.353 1.00 72.12 166 ASN A CA 1
ATOM 1262 C C . ASN A 1 166 ? -4.467 -6.794 15.434 1.00 72.12 166 ASN A C 1
ATOM 1264 O O . ASN A 1 166 ? -3.547 -6.016 15.205 1.00 72.12 166 ASN A O 1
ATOM 1268 N N . LEU A 1 167 ? -5.677 -6.356 15.816 1.00 82.44 167 LEU A N 1
ATOM 1269 C CA . LEU A 1 167 ? -5.929 -4.920 15.994 1.00 82.44 167 LEU A CA 1
ATOM 1270 C C . LEU A 1 167 ? -5.069 -4.304 17.097 1.00 82.44 167 LEU A C 1
ATOM 1272 O O . LEU A 1 167 ? -4.617 -3.169 16.955 1.00 82.44 167 LEU A O 1
ATOM 1276 N N . ILE A 1 168 ? -4.821 -5.033 18.186 1.00 89.31 168 ILE A N 1
ATOM 1277 C CA . ILE A 1 168 ? -3.904 -4.573 19.231 1.00 89.31 168 ILE A CA 1
ATOM 1278 C C . ILE A 1 168 ? -2.474 -4.511 18.684 1.00 89.31 168 ILE A C 1
ATOM 1280 O O . ILE A 1 168 ? -1.799 -3.508 18.896 1.00 89.31 168 ILE A O 1
ATOM 1284 N N . ALA A 1 169 ? -2.020 -5.526 17.946 1.00 79.69 169 ALA A N 1
ATOM 1285 C CA . ALA A 1 169 ? -0.693 -5.519 17.331 1.00 79.69 169 ALA A CA 1
ATOM 1286 C C . ALA A 1 169 ? -0.509 -4.335 16.363 1.00 79.69 169 ALA A C 1
ATOM 1288 O O . ALA A 1 169 ? 0.492 -3.631 16.455 1.00 79.69 169 ALA A O 1
ATOM 1289 N N . MET A 1 170 ? -1.502 -4.055 15.514 1.00 78.94 170 MET A N 1
ATOM 1290 C CA . MET A 1 170 ? -1.519 -2.897 14.608 1.00 78.94 170 MET A CA 1
ATOM 1291 C C . MET A 1 170 ? -1.491 -1.567 15.366 1.00 78.94 170 MET A C 1
ATOM 1293 O O . MET A 1 170 ? -0.784 -0.642 14.983 1.00 78.94 170 MET A O 1
ATOM 1297 N N . ALA A 1 171 ? -2.231 -1.469 16.472 1.00 85.25 171 ALA A N 1
ATOM 1298 C CA . ALA A 1 171 ? -2.230 -0.281 17.319 1.00 85.25 171 ALA A CA 1
ATOM 1299 C C . ALA A 1 171 ? -0.869 -0.016 17.983 1.00 85.25 171 ALA A C 1
ATOM 1301 O O . ALA A 1 171 ? -0.508 1.141 18.201 1.00 85.25 171 ALA A O 1
ATOM 1302 N N . MET A 1 172 ? -0.135 -1.079 18.324 1.00 81.56 172 MET A N 1
ATOM 1303 C CA . MET A 1 172 ? 1.231 -0.996 18.854 1.00 81.56 172 MET A CA 1
ATOM 1304 C C . MET A 1 172 ? 2.266 -0.735 17.745 1.00 81.56 172 MET A C 1
ATOM 1306 O O . MET A 1 172 ? 3.336 -0.191 18.022 1.00 81.56 172 MET A O 1
ATOM 1310 N N . GLY A 1 173 ? 1.950 -1.129 16.510 1.00 72.94 173 GLY A N 1
ATOM 1311 C CA . GLY A 1 173 ? 2.743 -0.933 15.303 1.00 72.94 173 GLY A CA 1
ATOM 1312 C C . GLY A 1 173 ? 2.632 0.469 14.702 1.00 72.94 173 GLY A C 1
ATOM 1313 O O . GLY A 1 173 ? 2.186 1.424 15.339 1.00 72.94 173 GLY A O 1
ATOM 1314 N N . ASP A 1 174 ? 3.074 0.600 13.455 1.00 70.81 174 ASP A N 1
ATOM 1315 C CA . ASP A 1 174 ? 3.053 1.868 12.715 1.00 70.81 174 ASP A CA 1
ATOM 1316 C C . ASP A 1 174 ? 1.648 2.194 12.158 1.00 70.81 174 ASP A C 1
ATOM 1318 O O . ASP A 1 174 ? 1.392 3.293 11.657 1.00 70.81 174 ASP A O 1
ATOM 1322 N N . GLU A 1 175 ? 0.707 1.260 12.319 1.00 72.25 175 GLU A N 1
ATOM 1323 C CA . GLU A 1 175 ? -0.680 1.306 11.866 1.00 72.25 175 GLU A CA 1
ATOM 1324 C C . GLU A 1 175 ? -1.651 1.897 12.910 1.00 72.25 175 GLU A C 1
ATOM 1326 O O . GLU A 1 175 ? -2.871 1.821 12.741 1.00 72.25 175 GLU A O 1
ATOM 1331 N N . GLY A 1 176 ? -1.155 2.539 13.974 1.00 78.62 176 GLY A N 1
ATOM 1332 C CA . GLY A 1 176 ? -1.986 3.094 15.052 1.00 78.62 176 GLY A CA 1
ATOM 1333 C C . GLY A 1 176 ? -3.067 4.078 14.584 1.00 78.62 176 GLY A C 1
ATOM 1334 O O . GLY A 1 176 ? -4.163 4.117 15.148 1.00 78.62 176 GLY A O 1
ATOM 1335 N N . PHE A 1 177 ? -2.814 4.825 13.504 1.00 77.56 177 PHE A N 1
ATOM 1336 C CA . PHE A 1 177 ? -3.812 5.714 12.895 1.00 77.56 177 PHE A CA 1
ATOM 1337 C C . PHE A 1 177 ? -4.987 4.972 12.258 1.00 77.56 177 PHE A C 1
ATOM 1339 O O . PHE A 1 177 ? -6.103 5.488 12.290 1.00 77.56 177 PHE A O 1
ATOM 1346 N N . LEU A 1 178 ? -4.765 3.771 11.714 1.00 76.06 178 LEU A N 1
ATOM 1347 C CA . LEU A 1 178 ? -5.845 2.961 11.156 1.00 76.06 178 LEU A CA 1
ATOM 1348 C C . LEU A 1 178 ? -6.840 2.591 12.251 1.00 76.06 178 LEU A C 1
ATOM 1350 O O . LEU A 1 178 ? -8.045 2.775 12.101 1.00 76.06 178 LEU A O 1
ATOM 1354 N N . VAL A 1 179 ? -6.324 2.133 13.389 1.00 85.00 179 VAL A N 1
ATOM 1355 C CA . VAL A 1 179 ? -7.149 1.749 14.536 1.00 85.00 179 VAL A CA 1
ATOM 1356 C C . VAL A 1 179 ? -7.847 2.967 15.145 1.00 85.00 179 VAL A C 1
ATOM 1358 O O . VAL A 1 179 ? -9.026 2.889 15.493 1.00 85.00 179 VAL A O 1
ATOM 1361 N N . ALA A 1 180 ? -7.153 4.108 15.236 1.00 87.44 180 ALA A N 1
ATOM 1362 C CA . ALA A 1 180 ? -7.745 5.363 15.700 1.00 87.44 180 ALA A CA 1
ATOM 1363 C C . ALA A 1 180 ? -8.944 5.772 14.835 1.00 87.44 180 ALA A C 1
ATOM 1365 O O . ALA A 1 180 ? -9.958 6.251 15.352 1.00 87.44 180 ALA A O 1
ATOM 1366 N N . GLU A 1 181 ? -8.842 5.537 13.530 1.00 85.19 181 GLU A N 1
ATOM 1367 C CA . GLU A 1 181 ? -9.924 5.815 12.607 1.00 85.19 181 GLU A CA 1
ATOM 1368 C C . GLU A 1 181 ? -11.095 4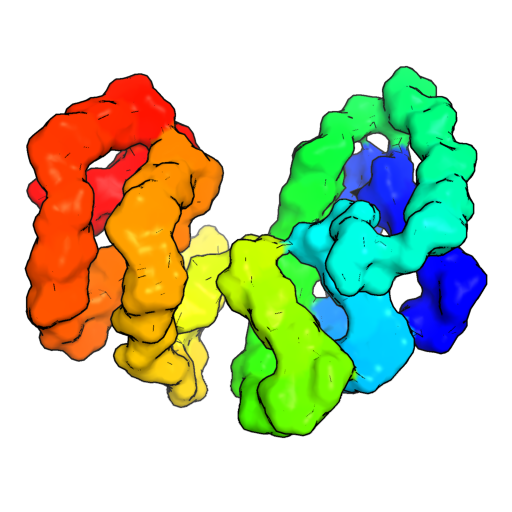.853 12.745 1.00 85.19 181 GLU A C 1
ATOM 1370 O O . GLU A 1 181 ? -12.232 5.313 12.736 1.00 85.19 181 GLU A O 1
ATOM 1375 N N . ILE A 1 182 ? -10.854 3.551 12.927 1.00 86.25 182 ILE A N 1
ATOM 1376 C CA . ILE A 1 182 ? -11.939 2.589 13.181 1.00 86.25 182 ILE A CA 1
ATOM 1377 C C . ILE A 1 182 ? -12.822 3.107 14.322 1.00 86.25 182 ILE A C 1
ATOM 1379 O O . ILE A 1 182 ? -14.040 3.197 14.182 1.00 86.25 182 ILE A O 1
ATOM 1383 N N . VAL A 1 183 ? -12.203 3.528 15.429 1.00 90.69 183 VAL A N 1
ATOM 1384 C CA . VAL A 1 183 ? -12.915 4.104 16.580 1.00 90.69 183 VAL A CA 1
ATOM 1385 C C . VAL A 1 183 ? -13.631 5.405 16.202 1.00 90.69 183 VAL A C 1
ATOM 1387 O O . VAL A 1 183 ? -14.778 5.617 16.599 1.00 90.69 183 VAL A O 1
ATOM 1390 N N . GLY A 1 184 ? -12.963 6.279 15.447 1.00 88.19 184 GLY A N 1
ATOM 1391 C CA . GLY A 1 184 ? -13.519 7.542 14.970 1.00 88.19 184 GLY A CA 1
ATOM 1392 C C . GLY A 1 184 ? -14.785 7.359 14.143 1.00 88.19 184 GLY A C 1
ATOM 1393 O O . GLY A 1 184 ? -15.820 7.938 14.471 1.00 88.19 184 GLY A O 1
ATOM 1394 N N . ARG A 1 185 ? -14.728 6.502 13.130 1.00 83.56 185 ARG A N 1
ATOM 1395 C CA . ARG A 1 185 ? -15.844 6.267 12.226 1.00 83.56 185 ARG A CA 1
ATOM 1396 C C . ARG A 1 185 ? -16.991 5.511 12.874 1.00 83.56 185 ARG A C 1
ATOM 1398 O O . ARG A 1 185 ? -18.132 5.893 12.656 1.00 83.56 185 ARG A O 1
ATOM 1405 N N . LEU A 1 186 ? -16.731 4.523 13.733 1.00 88.00 186 LEU A N 1
ATOM 1406 C CA . LEU A 1 186 ? -17.815 3.869 14.482 1.00 88.00 186 LEU A CA 1
ATOM 1407 C C . LEU A 1 186 ? -18.609 4.878 15.324 1.00 88.00 186 LEU A C 1
ATOM 1409 O O . LEU A 1 186 ? -19.824 4.748 15.458 1.00 88.00 186 LEU A O 1
ATOM 1413 N N . LYS A 1 187 ? -17.938 5.902 15.871 1.00 88.81 187 LYS A N 1
ATOM 1414 C CA . LYS A 1 187 ? -18.597 6.994 16.598 1.00 88.81 187 LYS A CA 1
ATOM 1415 C C . LYS A 1 187 ? -19.444 7.872 15.684 1.00 88.81 187 LYS A C 1
ATOM 1417 O O . LYS A 1 187 ? -20.556 8.223 16.060 1.00 88.81 187 LYS A O 1
ATOM 1422 N N . GLU A 1 188 ? -18.931 8.225 14.513 1.00 83.19 188 GLU A N 1
ATOM 1423 C CA . GLU A 1 188 ? -19.654 9.033 13.523 1.00 83.19 188 GLU A CA 1
ATOM 1424 C C . GLU A 1 188 ? -20.860 8.294 12.930 1.00 83.19 188 GLU A C 1
ATOM 1426 O O . GLU A 1 188 ? -21.914 8.890 12.734 1.00 83.19 188 GLU A O 1
ATOM 1431 N N . GLU A 1 189 ? -20.728 6.988 12.692 1.00 81.38 189 GLU A N 1
ATOM 1432 C CA . GLU A 1 189 ? -21.793 6.111 12.193 1.00 81.38 189 GLU A CA 1
ATOM 1433 C C . GLU A 1 189 ? -22.847 5.784 13.265 1.00 81.38 189 GLU A C 1
ATOM 1435 O O . GLU A 1 189 ? -23.846 5.135 12.959 1.00 81.38 189 GLU A O 1
ATOM 1440 N N . GLY A 1 190 ? -22.646 6.208 14.520 1.00 86.69 190 GLY A N 1
ATOM 1441 C CA . GLY A 1 190 ? -23.538 5.877 15.635 1.00 86.69 190 GLY A CA 1
ATOM 1442 C C . GLY A 1 190 ? -23.532 4.387 15.999 1.00 86.69 190 GLY A C 1
ATOM 1443 O O . GLY A 1 190 ? -24.480 3.889 16.603 1.00 86.69 190 GLY A O 1
ATOM 1444 N N . ASN A 1 191 ? -22.478 3.651 15.636 1.00 88.75 191 ASN A N 1
ATOM 1445 C CA . ASN A 1 191 ? -22.363 2.219 15.885 1.00 88.75 191 ASN A CA 1
ATOM 1446 C C . ASN A 1 191 ? -21.862 1.944 17.312 1.00 88.75 191 ASN A C 1
ATOM 1448 O O . ASN A 1 191 ? -20.684 1.658 17.556 1.00 88.75 191 ASN A O 1
ATOM 1452 N N . GLU A 1 192 ? -22.779 2.033 18.275 1.00 92.50 192 GLU A N 1
ATOM 1453 C CA . GLU A 1 192 ? -22.481 1.850 19.700 1.00 92.50 192 GLU A CA 1
ATOM 1454 C C . GLU A 1 192 ? -21.952 0.447 20.033 1.00 92.50 192 GLU A C 1
ATOM 1456 O O . GLU A 1 192 ? -21.077 0.302 20.892 1.00 92.50 192 GLU A O 1
ATOM 1461 N N . ALA A 1 193 ? -22.446 -0.584 19.340 1.00 92.12 193 ALA A N 1
ATOM 1462 C CA . ALA A 1 193 ? -22.034 -1.968 19.557 1.00 92.12 193 ALA A CA 1
ATOM 1463 C C . ALA A 1 193 ? -20.560 -2.177 19.178 1.00 92.12 193 ALA A C 1
ATOM 1465 O O . ALA A 1 193 ? -19.775 -2.635 20.012 1.00 92.12 193 ALA A O 1
ATOM 1466 N N . GLY A 1 194 ? -20.169 -1.758 17.970 1.00 90.69 194 GLY A N 1
ATOM 1467 C CA . GLY A 1 194 ? -18.780 -1.829 17.514 1.00 90.69 194 GLY A CA 1
ATOM 1468 C C . GLY A 1 194 ? -17.850 -0.964 18.366 1.00 90.69 194 GLY A C 1
ATOM 1469 O O . GLY A 1 194 ? -16.756 -1.396 18.727 1.00 90.69 194 GLY A O 1
ATOM 1470 N N . LEU A 1 195 ? -18.298 0.229 18.782 1.00 93.25 195 LEU A N 1
ATOM 1471 C CA . LEU A 1 195 ? -17.543 1.082 19.707 1.00 93.25 195 LEU A CA 1
ATOM 1472 C C . LEU A 1 195 ? -17.270 0.396 21.048 1.00 93.25 195 LEU A C 1
ATOM 1474 O O . LEU A 1 195 ? -16.160 0.492 21.578 1.00 93.25 195 LEU A O 1
ATOM 1478 N N . LYS A 1 196 ? -18.280 -0.261 21.626 1.00 94.31 196 LYS A N 1
ATOM 1479 C CA . LYS A 1 196 ? -18.143 -0.986 22.893 1.00 94.31 196 LYS A CA 1
ATOM 1480 C C . LYS A 1 196 ? -17.191 -2.169 22.742 1.00 94.31 196 LYS A C 1
ATOM 1482 O O . LYS A 1 196 ? -16.348 -2.375 23.614 1.00 94.31 196 LYS A O 1
ATOM 1487 N N . GLU A 1 197 ? -17.304 -2.903 21.642 1.00 94.75 197 GLU A N 1
ATOM 1488 C CA . GLU A 1 197 ? -16.446 -4.041 21.323 1.00 94.75 197 GLU A CA 1
ATOM 1489 C C . GLU A 1 197 ? -14.976 -3.626 21.195 1.00 94.75 197 GLU A C 1
ATOM 1491 O O . GLU A 1 197 ? -14.142 -4.098 21.973 1.00 94.75 197 GLU A O 1
ATOM 1496 N N . VAL A 1 198 ? -14.658 -2.675 20.306 1.00 93.81 198 VAL A N 1
ATOM 1497 C CA . VAL A 1 198 ? -13.270 -2.234 20.092 1.00 93.81 198 VAL A CA 1
ATOM 1498 C C . VAL A 1 198 ? -12.687 -1.610 21.360 1.00 93.81 198 VAL A C 1
ATOM 1500 O O . VAL A 1 198 ? -11.562 -1.920 21.741 1.00 93.81 198 VAL A O 1
ATOM 1503 N N . LYS A 1 199 ? -13.453 -0.802 22.109 1.00 94.62 199 LYS A N 1
ATOM 1504 C CA . LYS A 1 199 ? -12.984 -0.258 23.397 1.00 94.62 199 LYS A CA 1
ATOM 1505 C C . LYS A 1 199 ? -12.715 -1.354 24.426 1.00 94.62 199 LYS A C 1
ATOM 1507 O O . LYS A 1 199 ? -11.796 -1.195 25.227 1.00 94.62 199 LYS A O 1
ATOM 1512 N N . GLY A 1 200 ? -13.483 -2.442 24.399 1.00 94.44 200 GLY A N 1
ATOM 1513 C CA . GLY A 1 200 ? -13.265 -3.622 25.234 1.00 94.44 200 GLY A CA 1
ATOM 1514 C C . GLY A 1 200 ? -11.970 -4.366 24.897 1.00 94.44 200 GLY A C 1
ATOM 1515 O O . GLY A 1 200 ? -11.363 -4.968 25.782 1.00 94.44 200 GLY A O 1
ATOM 1516 N N . TRP A 1 201 ? -11.502 -4.293 23.648 1.00 95.50 201 TRP A N 1
ATOM 1517 C CA . TRP A 1 201 ? -10.210 -4.855 23.241 1.00 95.50 201 TRP A CA 1
ATOM 1518 C C . TRP A 1 201 ? -9.040 -4.051 23.822 1.00 95.50 201 TRP A C 1
ATOM 1520 O O . TRP A 1 201 ? -8.062 -4.637 24.288 1.00 95.50 201 TRP A O 1
ATOM 1530 N N . PHE A 1 202 ? -9.182 -2.724 23.899 1.00 95.50 202 PHE A N 1
ATOM 1531 C CA . PHE A 1 202 ? -8.200 -1.801 24.479 1.00 95.50 202 PHE A CA 1
ATOM 1532 C C . PHE A 1 202 ? -8.458 -1.535 25.971 1.00 95.50 202 PHE A C 1
ATOM 1534 O O . PHE A 1 202 ? -8.794 -0.417 26.377 1.00 95.50 202 PHE A O 1
ATOM 1541 N N . GLY A 1 203 ? -8.289 -2.573 26.796 1.00 93.19 203 GLY A N 1
ATOM 1542 C CA . GLY A 1 203 ? -8.352 -2.481 28.261 1.00 93.19 203 GLY A CA 1
ATOM 1543 C C . GLY A 1 203 ? -7.221 -1.642 28.882 1.00 93.19 203 GLY A C 1
ATOM 1544 O O . GLY A 1 203 ? -6.352 -1.127 28.179 1.00 93.19 203 GLY A O 1
ATOM 1545 N N . LYS A 1 204 ? -7.213 -1.513 30.219 1.00 92.88 204 LYS A N 1
ATOM 1546 C CA . LYS A 1 204 ? -6.231 -0.683 30.952 1.00 92.88 204 LYS A CA 1
ATOM 1547 C C . LYS A 1 204 ? -4.783 -1.031 30.602 1.00 92.88 204 LYS A C 1
ATOM 1549 O O . LYS A 1 204 ? -4.022 -0.131 30.270 1.00 92.88 204 LYS A O 1
ATOM 1554 N N . ASP A 1 205 ? -4.434 -2.314 30.599 1.00 92.88 205 ASP A N 1
ATOM 1555 C CA . ASP A 1 205 ? -3.055 -2.755 30.354 1.00 92.88 205 ASP A CA 1
ATOM 1556 C C . ASP A 1 205 ? -2.584 -2.414 28.939 1.00 92.88 205 ASP A C 1
ATOM 1558 O O . ASP A 1 205 ? -1.475 -1.919 28.750 1.00 92.88 205 ASP A O 1
ATOM 1562 N N . VAL A 1 206 ? -3.454 -2.606 27.941 1.00 93.62 206 VAL A N 1
ATOM 1563 C CA . VAL A 1 206 ? -3.153 -2.268 26.542 1.00 93.62 206 VAL A CA 1
ATOM 1564 C C . VAL A 1 206 ? -3.001 -0.757 26.377 1.00 93.62 206 VAL A C 1
ATOM 1566 O O . VAL A 1 206 ? -2.075 -0.304 25.715 1.00 93.62 206 VAL A O 1
ATOM 1569 N N . ARG A 1 207 ? -3.861 0.046 27.018 1.00 94.81 207 ARG A N 1
ATOM 1570 C CA . ARG A 1 207 ? -3.750 1.515 26.988 1.00 94.81 207 ARG A CA 1
ATOM 1571 C C . ARG A 1 207 ? -2.464 2.008 27.645 1.00 94.81 207 ARG A C 1
ATOM 1573 O O . ARG A 1 207 ? -1.850 2.934 27.129 1.00 94.81 207 ARG A O 1
ATOM 1580 N N . THR A 1 208 ? -2.046 1.400 28.753 1.00 94.44 208 THR A N 1
ATOM 1581 C CA . THR A 1 208 ? -0.764 1.721 29.396 1.00 94.44 208 THR A CA 1
ATOM 1582 C C . THR A 1 208 ? 0.397 1.411 28.459 1.00 94.44 208 THR A C 1
ATOM 1584 O O . THR A 1 208 ? 1.239 2.277 28.248 1.00 94.44 208 THR A O 1
ATOM 1587 N N . LYS A 1 209 ? 0.390 0.236 27.816 1.00 92.44 209 LYS A N 1
ATOM 1588 C CA . LYS A 1 209 ? 1.402 -0.127 26.815 1.00 92.44 209 LYS A CA 1
ATOM 1589 C C . LYS A 1 209 ? 1.413 0.826 25.623 1.00 92.44 209 LYS A C 1
ATOM 1591 O O . LYS A 1 209 ? 2.478 1.255 25.208 1.00 92.44 209 LYS A O 1
ATOM 1596 N N . LEU A 1 210 ? 0.253 1.239 25.115 1.00 92.44 210 LEU A N 1
ATOM 1597 C CA . LEU A 1 210 ? 0.178 2.239 24.044 1.00 92.44 210 LEU A CA 1
ATOM 1598 C C . LEU A 1 210 ? 0.798 3.584 24.450 1.00 92.44 210 LEU A C 1
ATOM 1600 O O . LEU A 1 210 ? 1.389 4.246 23.603 1.00 92.44 210 LEU A O 1
ATOM 1604 N N . LYS A 1 211 ? 0.690 3.985 25.726 1.00 92.25 211 LYS A N 1
ATOM 1605 C CA . LYS A 1 211 ? 1.304 5.224 26.240 1.00 92.25 211 LYS A CA 1
ATOM 1606 C C . LYS A 1 211 ? 2.830 5.136 26.313 1.00 92.25 211 LYS A C 1
ATOM 1608 O O . LYS A 1 211 ? 3.490 6.150 26.110 1.00 92.25 211 LYS A O 1
ATOM 1613 N N . THR A 1 212 ? 3.381 3.967 26.636 1.00 90.94 212 THR A N 1
ATOM 1614 C CA . THR A 1 212 ? 4.822 3.794 26.891 1.00 90.94 212 THR A CA 1
ATOM 1615 C C . THR A 1 212 ? 5.599 3.268 25.689 1.00 90.94 212 THR A C 1
ATOM 1617 O O . THR A 1 212 ? 6.747 3.646 25.491 1.00 90.94 212 THR A O 1
ATOM 1620 N N . GLU A 1 213 ? 4.984 2.394 24.898 1.00 89.38 213 GLU A N 1
ATOM 1621 C CA . GLU A 1 213 ? 5.620 1.614 23.829 1.00 89.38 213 GLU A CA 1
ATOM 1622 C C . GLU A 1 213 ? 4.959 1.836 22.459 1.00 89.38 213 GLU A C 1
ATOM 1624 O O . GLU A 1 213 ? 5.453 1.340 21.449 1.00 89.38 213 GLU A O 1
ATOM 1629 N N . GLY A 1 214 ? 3.831 2.552 22.399 1.00 80.44 214 GLY A N 1
ATOM 1630 C CA . GLY A 1 214 ? 3.094 2.758 21.157 1.00 80.44 214 GLY A CA 1
ATOM 1631 C C . GLY A 1 214 ? 3.865 3.617 20.156 1.00 80.44 214 GLY A C 1
ATOM 1632 O O . GLY A 1 214 ? 4.419 4.661 20.506 1.00 80.44 214 GLY A O 1
ATOM 1633 N N . LYS A 1 215 ? 3.846 3.214 18.884 1.00 84.88 215 LYS A N 1
ATOM 1634 C CA . LYS A 1 215 ? 4.473 3.963 17.791 1.00 84.88 215 LYS A CA 1
ATOM 1635 C C . LYS A 1 215 ? 3.528 5.023 17.199 1.00 84.88 215 LYS A C 1
ATOM 1637 O O . LYS A 1 215 ? 2.686 5.607 17.883 1.00 84.88 215 LYS A O 1
ATOM 1642 N N . LYS A 1 216 ? 3.698 5.336 15.912 1.00 79.50 216 LYS A N 1
ATOM 1643 C CA . LY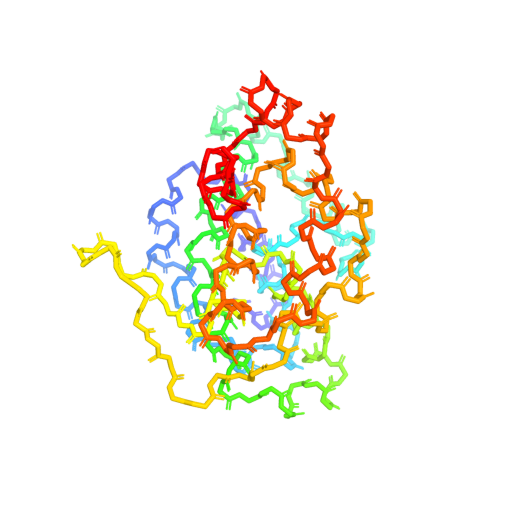S A 1 216 ? 2.990 6.399 15.200 1.00 79.50 216 LYS A CA 1
ATOM 1644 C C . LYS A 1 216 ? 1.468 6.176 15.253 1.00 79.50 216 LYS A C 1
ATOM 1646 O O . LYS A 1 216 ? 0.961 5.134 14.862 1.00 79.50 216 LYS A O 1
ATOM 1651 N N . GLY A 1 217 ? 0.730 7.182 15.726 1.00 80.00 217 GLY A N 1
ATOM 1652 C CA . GLY A 1 217 ? -0.736 7.143 15.827 1.00 80.00 217 GLY A CA 1
ATOM 1653 C C . GLY A 1 217 ? -1.294 6.646 17.166 1.00 80.00 217 GLY A C 1
ATOM 1654 O O . GLY A 1 217 ? -2.482 6.839 17.416 1.00 80.00 217 GLY A O 1
ATOM 1655 N N . SER A 1 218 ? -0.459 6.111 18.065 1.00 86.88 218 SER A N 1
ATOM 1656 C CA . SER A 1 218 ? -0.870 5.645 19.403 1.00 86.88 218 SER A CA 1
ATOM 1657 C C . SER A 1 218 ? -1.535 6.744 20.244 1.00 86.88 218 SER A C 1
ATOM 1659 O O . SER A 1 218 ? -2.584 6.519 20.846 1.00 86.88 218 SER A O 1
ATOM 1661 N N . ALA A 1 219 ? -0.980 7.960 20.229 1.00 89.62 219 ALA A N 1
ATOM 1662 C CA . ALA A 1 219 ? -1.533 9.112 20.939 1.00 89.62 219 ALA A CA 1
ATOM 1663 C C . ALA A 1 219 ? -2.941 9.485 20.441 1.00 89.62 219 ALA A C 1
ATOM 1665 O O . ALA A 1 219 ? -3.845 9.708 21.243 1.00 89.62 219 ALA A O 1
ATOM 1666 N N . VAL A 1 220 ? -3.146 9.479 19.119 1.00 88.44 220 VAL A N 1
ATOM 1667 C CA . VAL A 1 220 ? -4.451 9.779 18.506 1.00 88.44 220 VAL A CA 1
ATOM 1668 C C . VAL A 1 220 ? -5.459 8.670 18.802 1.00 88.44 220 VAL A C 1
ATOM 1670 O O . VAL A 1 220 ? -6.621 8.947 19.095 1.00 88.44 220 VAL A O 1
ATOM 1673 N N . LEU A 1 221 ? -5.025 7.407 18.784 1.00 91.06 221 LEU A N 1
ATOM 1674 C CA . LEU A 1 221 ? -5.864 6.281 19.188 1.00 91.06 221 LEU A CA 1
ATOM 1675 C C . LEU A 1 221 ? -6.310 6.410 20.651 1.00 91.06 221 LEU A C 1
ATOM 1677 O O . LEU A 1 221 ? -7.490 6.228 20.945 1.00 91.06 221 LEU A O 1
ATOM 1681 N N . LEU A 1 222 ? -5.398 6.745 21.566 1.00 93.75 222 LEU A N 1
ATOM 1682 C CA . LEU A 1 222 ? -5.712 6.932 22.986 1.00 93.75 222 LEU A CA 1
ATOM 1683 C C . LEU A 1 222 ? -6.751 8.040 23.200 1.00 93.75 222 LEU A C 1
ATOM 1685 O O . LEU A 1 222 ? -7.726 7.820 23.919 1.00 93.75 222 LEU A O 1
ATOM 1689 N N . GLU A 1 223 ? -6.602 9.175 22.515 1.00 92.81 223 GLU A N 1
ATOM 1690 C CA . GLU A 1 223 ? -7.585 10.263 22.529 1.00 92.81 223 GLU A CA 1
ATOM 1691 C C . GLU A 1 223 ? -8.968 9.775 22.056 1.00 92.81 223 GLU A C 1
ATOM 1693 O O . GLU A 1 223 ? -9.976 9.954 22.745 1.00 92.81 223 GLU A O 1
ATOM 1698 N N . ARG A 1 224 ? -9.024 9.069 20.918 1.00 89.75 224 ARG A N 1
ATOM 1699 C CA . ARG A 1 224 ? -10.270 8.526 20.33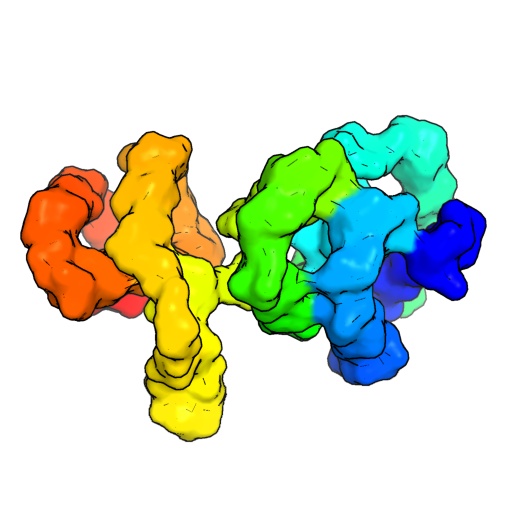8 1.00 89.75 224 ARG A CA 1
ATOM 1700 C C . ARG A 1 224 ? -10.928 7.472 21.237 1.00 89.75 224 ARG A C 1
ATOM 1702 O O . ARG A 1 224 ? -12.157 7.387 21.306 1.00 89.75 224 ARG A O 1
ATOM 1709 N N . LEU A 1 225 ? -10.131 6.686 21.960 1.00 90.75 225 LEU A N 1
ATOM 1710 C CA . LEU A 1 225 ? -10.592 5.709 22.951 1.00 90.75 225 LEU A CA 1
ATOM 1711 C C . LEU A 1 225 ? -11.089 6.356 24.259 1.00 90.75 225 LEU A C 1
ATOM 1713 O O . LEU A 1 225 ? -11.698 5.649 25.077 1.00 90.75 225 LEU A O 1
ATOM 1717 N N . GLY A 1 226 ? -10.853 7.659 24.453 1.00 83.19 226 GLY A N 1
ATOM 1718 C CA . GLY A 1 226 ? -11.168 8.418 25.666 1.00 83.19 226 GLY A CA 1
ATOM 1719 C C . GLY A 1 226 ? -10.256 8.059 26.842 1.00 83.19 226 GLY A C 1
ATOM 1720 O O . GLY A 1 226 ? -10.769 7.725 27.909 1.00 83.19 226 GLY A O 1
ATOM 1721 N N . ALA A 1 227 ? -8.938 7.992 26.614 1.00 58.78 227 ALA A N 1
ATOM 1722 C CA . ALA A 1 227 ? -7.905 7.561 27.571 1.00 58.78 227 ALA A CA 1
ATOM 1723 C C . ALA A 1 227 ? -6.973 8.687 28.052 1.00 58.78 227 ALA A C 1
ATOM 1725 O O . ALA A 1 227 ? -6.955 9.754 27.411 1.00 58.78 227 ALA A O 1
#